Protein AF-A0A3M1AUK0-F1 (afdb_monomer_lite)

Foldseek 3Di:
DDDDDDDDDPDDDPDDPPPDDPPDDDDDDDDDPPPDLDKDKAKFFWDWDPPDPAIWIFGDRPPPPDGLETELLWFPPQDAPQRDDDDDGRDIKIFIFGWAVPDVSIYGDGQDIRNTGSAHDPPDVCVVLPDDDDPPDPFDKDKAKFFWAWIPSDPAIWIFGDRPPPPDGQETECLDDRPDDFDPPDDDDDGRDIWIFTFGWAPDDRSNHIYGYGQDINPHGSHDPPDDDVSPVVQQPDALQDKGWAADPVDNVDTDIDHRNNRDDPPDDD

pLDDT: mean 73.8, std 23.42, range [26.66, 98.69]

Radius of gyration: 24.36 Å; chains: 1; bounding box: 47×89×71 Å

Secondary structure (DSSP, 8-state):
----------------------------S--SSSS---EEEEEEEEEEE-SSSS-EEEEESSSSSS-SEEEE---TT---TT---PPPTT-EEEEEEEEETTSSS-EEEEEEETTEESS---SSTTGGGTTSS---S-S-EEEEEEEEEEE-SSSS-EEEEESSSSSS-SEEEE--STT---STT--PPPTT-EEEEEEEEES--TTSS-EEEEEEETTEESS-TTSPPGGGTTTS-S-TT--EEEEETTEEEEEEEE-TT-S-------

Structure (mmCIF, N/CA/C/O backbone):
data_AF-A0A3M1AUK0-F1
#
_entry.id   AF-A0A3M1AUK0-F1
#
loop_
_atom_site.group_PDB
_atom_site.id
_atom_site.type_symbol
_atom_site.label_atom_id
_atom_site.label_alt_id
_atom_site.label_comp_id
_atom_site.label_asym_id
_atom_site.label_entity_id
_atom_site.label_seq_id
_atom_site.pdbx_PDB_ins_code
_atom_site.Cartn_x
_atom_site.Cartn_y
_atom_site.Cartn_z
_atom_site.occupancy
_atom_site.B_iso_or_equiv
_atom_site.auth_seq_id
_atom_site.auth_comp_id
_atom_site.auth_asym_id
_atom_site.auth_atom_id
_atom_site.pdbx_PDB_model_num
ATOM 1 N N . MET A 1 1 ? 13.361 -63.005 -37.883 1.00 42.09 1 MET A N 1
ATOM 2 C CA . MET A 1 1 ? 14.704 -62.642 -37.380 1.00 42.09 1 MET A CA 1
ATOM 3 C C . MET A 1 1 ? 14.541 -61.619 -36.268 1.00 42.09 1 MET A C 1
ATOM 5 O O . MET A 1 1 ? 13.956 -60.575 -36.503 1.00 42.09 1 MET A O 1
ATOM 9 N N . LYS A 1 2 ? 14.983 -61.964 -35.054 1.00 50.47 2 LYS A N 1
ATOM 10 C CA . LYS A 1 2 ? 15.045 -61.078 -33.882 1.00 50.47 2 LYS A CA 1
ATOM 11 C C . LYS A 1 2 ? 16.229 -60.122 -34.036 1.00 50.47 2 LYS A C 1
ATOM 13 O O . LYS A 1 2 ? 17.307 -60.616 -34.364 1.00 50.47 2 LYS A O 1
ATOM 18 N N . ARG A 1 3 ? 16.065 -58.825 -33.740 1.00 46.03 3 ARG A N 1
ATOM 19 C CA . ARG A 1 3 ? 17.169 -57.923 -33.357 1.00 46.03 3 ARG A CA 1
ATOM 20 C C . ARG A 1 3 ? 16.652 -56.639 -32.670 1.00 46.03 3 ARG A C 1
ATOM 22 O O . ARG A 1 3 ? 16.103 -55.764 -33.316 1.00 46.03 3 ARG A O 1
ATOM 29 N N . TRP A 1 4 ? 16.860 -56.637 -31.350 1.00 47.00 4 TRP A N 1
ATOM 30 C CA . TRP A 1 4 ? 17.233 -55.548 -30.432 1.00 47.00 4 TRP A CA 1
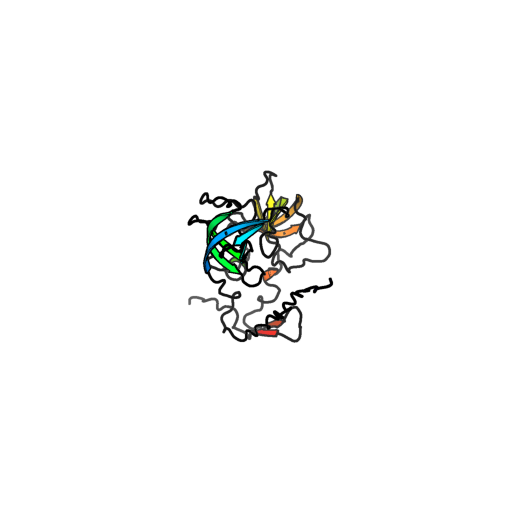ATOM 31 C C . TRP A 1 4 ? 16.341 -54.306 -30.274 1.00 47.00 4 TRP A C 1
ATOM 33 O O . TRP A 1 4 ? 16.466 -53.314 -30.982 1.00 47.00 4 TRP A O 1
ATOM 43 N N . LEU A 1 5 ? 15.542 -54.369 -29.201 1.00 47.09 5 LEU A N 1
ATOM 44 C CA . LEU A 1 5 ? 15.176 -53.258 -28.321 1.00 47.09 5 LEU A CA 1
ATOM 45 C C . LEU A 1 5 ? 16.441 -52.461 -27.935 1.00 47.09 5 LEU A C 1
ATOM 47 O O . LEU A 1 5 ? 17.354 -53.033 -27.341 1.00 47.09 5 LEU A O 1
ATOM 51 N N . PHE A 1 6 ? 16.471 -51.158 -28.212 1.00 49.19 6 PHE A N 1
ATOM 52 C CA . PHE A 1 6 ? 17.321 -50.211 -27.487 1.00 49.19 6 PHE A CA 1
ATOM 53 C C . PHE A 1 6 ? 16.407 -49.308 -26.662 1.00 49.19 6 PHE A C 1
ATOM 55 O O . PHE A 1 6 ? 15.831 -48.341 -27.151 1.00 49.19 6 PHE A O 1
ATOM 62 N N . THR A 1 7 ? 16.233 -49.695 -25.402 1.00 47.12 7 THR A N 1
ATOM 63 C CA . THR A 1 7 ? 15.617 -48.881 -24.359 1.00 47.12 7 THR A CA 1
ATOM 64 C C . THR A 1 7 ? 16.652 -47.859 -23.903 1.00 47.12 7 THR A C 1
ATOM 66 O O . THR A 1 7 ? 17.537 -48.191 -23.116 1.00 47.12 7 THR A O 1
ATOM 69 N N . THR A 1 8 ? 16.571 -46.624 -24.392 1.00 50.66 8 THR A N 1
ATOM 70 C CA . THR A 1 8 ? 17.361 -45.523 -23.829 1.00 50.66 8 THR A CA 1
ATOM 71 C C . THR A 1 8 ? 16.594 -44.945 -22.644 1.00 50.66 8 THR A C 1
ATOM 73 O O . THR A 1 8 ? 15.683 -44.136 -22.797 1.00 50.66 8 THR A O 1
ATOM 76 N N . LEU A 1 9 ? 16.946 -45.433 -21.455 1.00 42.19 9 LEU A N 1
ATOM 77 C CA . LEU A 1 9 ? 16.572 -44.883 -20.155 1.00 42.19 9 LEU A CA 1
ATOM 78 C C . LEU A 1 9 ? 17.235 -43.500 -20.014 1.00 42.19 9 LEU A C 1
ATOM 80 O O . LEU A 1 9 ? 18.452 -43.417 -19.860 1.00 42.19 9 LEU A O 1
ATOM 84 N N . PHE A 1 10 ? 16.460 -42.417 -20.064 1.00 42.72 10 PHE A N 1
ATOM 85 C CA . PHE A 1 10 ? 16.945 -41.087 -19.688 1.00 42.72 10 PHE A CA 1
ATOM 86 C C . PHE A 1 10 ? 16.752 -40.921 -18.173 1.00 42.72 10 PHE A C 1
ATOM 88 O O . PHE A 1 10 ? 15.724 -40.447 -17.701 1.00 42.72 10 PHE A O 1
ATOM 95 N N . PHE A 1 11 ? 17.730 -41.395 -17.400 1.00 45.44 11 PHE A N 1
ATOM 96 C CA . PHE A 1 11 ? 17.916 -41.005 -16.003 1.00 45.44 11 PHE A CA 1
ATOM 97 C C . PHE A 1 11 ? 18.832 -39.779 -15.996 1.00 45.44 11 PHE A C 1
ATOM 99 O O . PHE A 1 11 ? 20.045 -39.924 -16.131 1.00 45.44 11 PHE A O 1
ATOM 106 N N . LEU A 1 12 ? 18.269 -38.582 -15.826 1.00 42.75 12 LEU A N 1
ATOM 107 C CA . LEU A 1 12 ? 19.040 -37.419 -15.391 1.00 42.75 12 LEU A CA 1
ATOM 108 C C . LEU A 1 12 ? 18.507 -36.940 -14.039 1.00 42.75 12 LEU A C 1
ATOM 110 O O . LEU A 1 12 ? 17.492 -36.261 -13.937 1.00 42.75 12 LEU A O 1
ATOM 114 N N . SER A 1 13 ? 19.205 -37.428 -13.015 1.00 40.03 13 SER A N 1
ATOM 115 C CA . SER A 1 13 ? 19.483 -36.819 -11.713 1.00 40.03 13 SER A CA 1
ATOM 116 C C . SER A 1 13 ? 18.587 -35.665 -11.245 1.00 40.03 13 SER A C 1
ATOM 118 O O . SER A 1 13 ? 18.779 -34.510 -11.621 1.00 40.03 13 SER A O 1
ATOM 120 N N . LEU A 1 14 ? 17.756 -35.987 -10.252 1.00 41.38 14 LEU A N 1
ATOM 121 C CA . LEU A 1 14 ? 17.459 -35.122 -9.112 1.00 41.38 14 LEU A CA 1
ATOM 122 C C . LEU A 1 14 ? 18.783 -34.714 -8.440 1.00 41.38 14 LEU A C 1
ATOM 124 O O . LEU A 1 14 ? 19.293 -35.413 -7.564 1.00 41.38 14 LEU A O 1
ATOM 128 N N . ALA A 1 15 ? 19.376 -33.613 -8.895 1.00 41.88 15 ALA A N 1
ATOM 129 C CA . ALA A 1 15 ? 20.440 -32.938 -8.173 1.00 41.88 15 ALA A CA 1
ATOM 130 C C . ALA A 1 15 ? 19.793 -31.938 -7.212 1.00 41.88 15 ALA A C 1
ATOM 132 O O . ALA A 1 15 ? 19.128 -30.987 -7.614 1.00 41.88 15 ALA A O 1
ATOM 133 N N . ASN A 1 16 ? 19.970 -32.226 -5.929 1.00 33.81 16 ASN A N 1
ATOM 134 C CA . ASN A 1 16 ? 19.650 -31.384 -4.791 1.00 33.81 16 ASN A CA 1
ATOM 135 C C . ASN A 1 16 ? 20.042 -29.916 -5.029 1.00 33.81 16 ASN A C 1
ATOM 137 O O . ASN A 1 16 ? 21.230 -29.604 -5.070 1.00 33.81 16 ASN A O 1
ATOM 141 N N . PHE A 1 17 ? 19.066 -29.011 -5.057 1.00 35.88 17 PHE A N 1
ATOM 142 C CA . PHE A 1 17 ? 19.289 -27.631 -4.632 1.00 35.88 17 PHE A CA 1
ATOM 143 C C . PHE A 1 17 ? 18.825 -27.508 -3.182 1.00 35.88 17 PHE A C 1
ATOM 145 O O . PHE A 1 17 ? 17.735 -27.037 -2.875 1.00 35.88 17 PHE A O 1
ATOM 152 N N . VAL A 1 18 ? 19.682 -27.986 -2.279 1.00 35.50 18 VAL A N 1
ATOM 153 C CA . VAL A 1 18 ? 19.734 -27.459 -0.916 1.00 35.50 18 VAL A CA 1
ATOM 154 C C . VAL A 1 18 ? 20.355 -26.075 -1.057 1.00 35.50 18 VAL A C 1
ATOM 156 O O . VAL A 1 18 ? 21.573 -25.954 -1.182 1.00 35.50 18 VAL A O 1
ATOM 159 N N . TRP A 1 19 ? 19.533 -25.029 -1.090 1.00 36.94 19 TRP A N 1
ATOM 160 C CA . TRP A 1 19 ? 20.051 -23.690 -0.848 1.00 36.94 19 TRP A CA 1
ATOM 161 C C . TRP A 1 19 ? 20.367 -23.592 0.638 1.00 36.94 19 TRP A C 1
ATOM 163 O O . TRP A 1 19 ? 19.497 -23.676 1.505 1.00 36.94 19 TRP A O 1
ATOM 173 N N . ALA A 1 20 ? 21.669 -23.535 0.895 1.00 31.84 20 ALA A N 1
ATOM 174 C CA . ALA A 1 20 ? 22.263 -23.331 2.194 1.00 31.84 20 ALA A CA 1
ATOM 175 C C . ALA A 1 20 ? 21.640 -22.108 2.876 1.00 31.84 20 ALA A C 1
ATOM 177 O O . ALA A 1 20 ? 21.511 -21.043 2.272 1.00 31.84 20 ALA A O 1
ATOM 178 N N . GLN A 1 21 ? 21.298 -22.264 4.154 1.00 31.61 21 GLN A N 1
ATOM 179 C CA . GLN A 1 21 ? 21.034 -21.147 5.048 1.00 31.61 21 GLN A CA 1
ATOM 180 C C . GLN A 1 21 ? 22.250 -20.212 5.027 1.00 31.61 21 GLN A C 1
ATOM 182 O O . GLN A 1 21 ? 23.315 -20.540 5.554 1.00 31.61 21 GLN A O 1
ATOM 187 N N . GLY A 1 22 ? 22.086 -19.054 4.386 1.00 26.66 22 GLY A N 1
ATOM 188 C CA . GLY A 1 22 ? 23.015 -17.938 4.458 1.00 26.66 22 GLY A CA 1
ATOM 189 C C . GLY A 1 22 ? 23.038 -17.395 5.881 1.00 26.66 22 GLY A C 1
ATOM 190 O O . GLY A 1 22 ? 22.173 -16.629 6.295 1.00 26.66 22 GLY A O 1
ATOM 191 N N . TYR A 1 23 ? 24.032 -17.838 6.638 1.00 29.72 23 TYR A N 1
ATOM 192 C CA . TYR A 1 23 ? 24.409 -17.342 7.954 1.00 29.72 23 TYR A CA 1
ATOM 193 C C . TYR A 1 23 ? 24.920 -15.891 7.812 1.00 29.72 23 TYR A C 1
ATOM 195 O O . TYR A 1 23 ? 26.118 -15.648 7.668 1.00 29.72 23 TYR A O 1
ATOM 203 N N . HIS A 1 24 ? 24.020 -14.904 7.796 1.00 29.80 24 HIS A N 1
ATOM 204 C CA . HIS A 1 24 ? 24.386 -13.483 7.753 1.00 29.80 24 HIS A CA 1
ATOM 205 C C . HIS A 1 24 ? 24.609 -12.940 9.169 1.00 29.80 24 HIS A C 1
ATOM 207 O O . HIS A 1 24 ? 23.724 -12.358 9.793 1.00 29.80 24 HIS A O 1
ATOM 213 N N . HIS A 1 25 ? 25.825 -13.121 9.683 1.00 31.75 25 HIS A N 1
ATOM 214 C CA . HIS A 1 25 ? 26.309 -12.368 10.835 1.00 31.75 25 HIS A CA 1
ATOM 215 C C . HIS A 1 25 ? 26.912 -11.029 10.392 1.00 31.75 25 HIS A C 1
ATOM 217 O O . HIS A 1 25 ? 27.854 -10.996 9.607 1.00 31.75 25 HIS A O 1
ATOM 223 N N . GLY A 1 26 ? 26.410 -9.941 10.981 1.00 32.69 26 GLY A N 1
ATOM 224 C CA . GLY A 1 26 ? 27.157 -8.697 11.172 1.00 32.69 26 GLY A CA 1
ATOM 225 C C . GLY A 1 26 ? 27.075 -7.667 10.044 1.00 32.69 26 GLY A C 1
ATOM 226 O O . GLY A 1 26 ? 27.998 -7.541 9.244 1.00 32.69 26 GLY A O 1
ATOM 227 N N . ARG A 1 27 ? 26.049 -6.809 10.076 1.00 35.53 27 ARG A N 1
ATOM 228 C CA . ARG A 1 27 ? 26.183 -5.419 9.611 1.00 35.53 27 ARG A CA 1
ATOM 229 C C . ARG A 1 27 ? 25.873 -4.480 10.769 1.00 35.53 27 ARG A C 1
ATOM 231 O O . ARG A 1 27 ? 24.881 -4.646 11.469 1.00 35.53 27 ARG A O 1
ATOM 238 N N . GLY A 1 28 ? 26.833 -3.598 11.022 1.00 32.12 28 GLY A N 1
ATOM 239 C CA . GLY A 1 28 ? 26.958 -2.812 12.236 1.00 32.12 28 GLY A CA 1
ATOM 240 C C . GLY A 1 28 ? 25.883 -1.747 12.414 1.00 32.12 28 GLY A C 1
ATOM 241 O O . GLY A 1 28 ? 25.318 -1.217 11.466 1.00 32.12 28 GLY A O 1
ATOM 242 N N . HIS A 1 29 ? 25.670 -1.466 13.692 1.00 34.22 29 HIS A N 1
ATOM 243 C CA . HIS A 1 29 ? 24.968 -0.353 14.309 1.00 34.22 29 HIS A CA 1
ATOM 244 C C . HIS A 1 29 ? 24.861 0.927 13.463 1.00 34.22 29 HIS A C 1
ATOM 246 O O . HIS A 1 29 ? 25.812 1.696 13.370 1.00 34.22 29 HIS A O 1
ATOM 252 N N . ASN A 1 30 ? 23.668 1.175 12.928 1.00 34.44 30 ASN A N 1
ATOM 253 C CA . ASN A 1 30 ? 22.818 2.316 13.276 1.00 34.44 30 ASN A CA 1
ATOM 254 C C . ASN A 1 30 ? 21.392 1.940 12.859 1.00 34.44 30 ASN A C 1
ATOM 256 O O . ASN A 1 30 ? 21.142 1.626 11.703 1.00 34.44 30 ASN A O 1
ATOM 260 N N . GLY A 1 31 ? 20.494 1.824 13.836 1.00 40.62 31 GLY A N 1
ATOM 261 C CA . GLY A 1 31 ? 19.155 1.289 13.618 1.00 40.62 31 GLY A CA 1
ATOM 262 C C . GLY A 1 31 ? 18.313 2.195 12.732 1.00 40.62 31 GLY A C 1
ATOM 263 O O . GLY A 1 31 ? 18.314 3.396 12.967 1.00 40.62 31 GLY A O 1
ATOM 264 N N . ASN A 1 32 ? 17.632 1.594 11.751 1.00 39.91 32 ASN A N 1
ATOM 265 C CA . ASN A 1 32 ? 16.290 1.904 11.239 1.00 39.91 32 ASN A CA 1
ATOM 266 C C . ASN A 1 32 ? 16.058 1.042 9.980 1.00 39.91 32 ASN A C 1
ATOM 268 O O . ASN A 1 32 ? 16.667 1.299 8.954 1.00 39.91 32 ASN A O 1
ATOM 272 N N . TRP A 1 33 ? 15.201 0.010 10.068 1.00 40.44 33 TRP A N 1
ATOM 273 C CA . TRP A 1 33 ? 14.940 -0.984 8.999 1.00 40.44 33 TRP A CA 1
ATOM 274 C C . TRP A 1 33 ? 16.191 -1.778 8.526 1.00 40.44 33 TRP A C 1
ATOM 276 O O . TRP A 1 33 ? 17.318 -1.446 8.893 1.00 40.44 33 TRP A O 1
ATOM 286 N N . PRO A 1 34 ? 16.061 -2.894 7.774 1.00 41.72 34 PRO A N 1
ATOM 287 C CA . PRO A 1 34 ? 17.167 -3.387 6.951 1.00 41.72 34 PRO A CA 1
ATOM 288 C C . PRO A 1 34 ? 17.476 -2.324 5.881 1.00 41.72 34 PRO A C 1
ATOM 290 O O . PRO A 1 34 ? 16.882 -2.297 4.809 1.00 41.72 34 PRO A O 1
ATOM 293 N N . ASP A 1 35 ? 18.360 -1.398 6.237 1.00 43.59 35 ASP A N 1
ATOM 294 C CA . ASP A 1 35 ? 18.654 -0.113 5.590 1.00 43.59 35 ASP A CA 1
ATOM 295 C C . ASP A 1 35 ? 19.401 -0.228 4.240 1.00 43.59 35 ASP A C 1
ATOM 297 O O . ASP A 1 35 ? 20.494 0.298 4.057 1.00 43.59 35 ASP A O 1
ATOM 301 N N . SER A 1 36 ? 18.885 -1.009 3.288 1.00 51.56 36 SER A N 1
ATOM 302 C CA . SER A 1 36 ? 19.199 -0.863 1.853 1.00 51.56 36 SER A CA 1
ATOM 303 C C . SER A 1 36 ? 18.369 -1.837 1.023 1.00 51.56 36 SER A C 1
ATOM 305 O O . SER A 1 36 ? 18.886 -2.834 0.515 1.00 51.56 36 SER A O 1
ATOM 307 N N . LEU A 1 37 ? 17.081 -1.537 0.813 1.00 61.97 37 LEU A N 1
ATOM 308 C CA . LEU A 1 37 ? 16.468 -2.041 -0.416 1.00 61.97 37 LEU A CA 1
ATOM 309 C C . LEU A 1 37 ? 17.316 -1.478 -1.557 1.00 61.97 37 LEU A C 1
ATOM 311 O O . LEU A 1 37 ? 17.396 -0.263 -1.748 1.00 61.97 37 LEU A O 1
ATOM 315 N N . THR A 1 38 ? 18.039 -2.358 -2.241 1.00 81.31 38 THR A N 1
ATOM 316 C CA . THR A 1 38 ? 18.935 -1.943 -3.315 1.00 81.31 38 THR A CA 1
ATOM 317 C C . THR A 1 38 ? 18.059 -1.422 -4.438 1.00 81.31 38 THR A C 1
ATOM 319 O O . THR A 1 38 ? 17.190 -2.145 -4.932 1.00 81.31 38 THR A O 1
ATOM 322 N N . THR A 1 39 ? 18.238 -0.157 -4.813 1.00 84.88 39 THR A N 1
ATOM 323 C CA . THR A 1 39 ? 17.570 0.346 -6.004 1.00 84.88 39 THR A CA 1
ATOM 324 C C . THR A 1 39 ? 18.219 -0.276 -7.225 1.00 84.88 39 THR A C 1
ATOM 326 O O . THR A 1 39 ? 19.438 -0.451 -7.290 1.00 84.88 39 THR A O 1
ATOM 329 N N . LEU A 1 40 ? 17.396 -0.646 -8.193 1.00 93.19 40 LEU A N 1
ATOM 330 C CA . LEU A 1 40 ? 17.878 -1.161 -9.459 1.00 93.19 40 LEU A CA 1
ATOM 331 C C . LEU A 1 40 ? 17.051 -0.609 -10.609 1.00 93.19 40 LEU A C 1
ATOM 333 O O . LEU A 1 40 ? 15.888 -0.234 -10.439 1.00 93.19 40 LEU A O 1
ATOM 337 N N . THR A 1 41 ? 17.670 -0.623 -11.783 1.00 96.19 41 THR A N 1
ATOM 338 C CA . THR A 1 41 ? 16.996 -0.410 -13.056 1.00 96.19 41 THR A CA 1
ATOM 339 C C . THR A 1 41 ? 17.155 -1.672 -13.883 1.00 96.19 41 THR A C 1
ATOM 341 O O . THR A 1 41 ? 18.279 -2.116 -14.118 1.00 96.19 41 THR A O 1
ATOM 344 N N . VAL A 1 42 ? 16.044 -2.257 -14.317 1.00 98.06 42 VAL A N 1
ATOM 345 C CA . VAL A 1 42 ? 16.031 -3.511 -15.076 1.00 98.06 42 VAL A CA 1
ATOM 346 C C . VAL A 1 42 ? 15.044 -3.436 -16.228 1.00 98.06 42 VAL A C 1
ATOM 348 O O . VAL A 1 42 ? 14.006 -2.784 -16.133 1.00 98.06 42 VAL A O 1
ATOM 351 N N . THR A 1 43 ? 15.384 -4.105 -17.324 1.00 98.62 43 THR A N 1
ATOM 352 C CA . THR A 1 43 ? 14.525 -4.242 -18.498 1.00 98.62 43 THR A CA 1
ATOM 353 C C . THR A 1 43 ? 14.120 -5.697 -18.649 1.00 98.62 43 THR A C 1
ATOM 355 O O . THR A 1 43 ? 14.959 -6.584 -18.512 1.00 98.62 43 THR A O 1
ATOM 358 N N . GLY A 1 44 ? 12.850 -5.937 -18.951 1.00 98.50 44 GLY A N 1
ATOM 359 C CA . GLY A 1 44 ? 12.327 -7.278 -19.169 1.00 98.50 44 GLY A CA 1
ATOM 360 C C . GLY A 1 44 ? 10.957 -7.265 -19.833 1.00 98.50 44 GLY A C 1
ATOM 361 O O . GLY A 1 44 ? 10.390 -6.207 -20.105 1.00 98.50 44 GLY A O 1
ATOM 362 N N . THR A 1 45 ? 10.444 -8.453 -20.108 1.00 98.69 45 THR A N 1
ATOM 363 C CA . THR A 1 45 ? 9.126 -8.708 -20.681 1.00 98.69 45 THR A CA 1
ATOM 364 C C . THR A 1 45 ? 8.110 -8.911 -19.564 1.00 98.69 45 THR A C 1
ATOM 366 O O . THR A 1 45 ? 8.356 -9.651 -18.613 1.00 98.69 45 THR A O 1
ATOM 369 N N . ILE A 1 46 ? 6.959 -8.251 -19.668 1.00 98.62 46 ILE A N 1
ATOM 370 C CA . ILE A 1 46 ? 5.890 -8.353 -18.677 1.00 98.62 46 ILE A CA 1
ATOM 371 C C . ILE A 1 46 ? 5.144 -9.676 -18.816 1.00 98.62 46 ILE A C 1
ATOM 373 O O . ILE A 1 46 ? 4.653 -10.020 -19.894 1.00 98.62 46 ILE A O 1
ATOM 377 N N . LEU A 1 47 ? 4.996 -10.375 -17.694 1.00 98.38 47 LEU A N 1
ATOM 378 C CA . LEU A 1 47 ? 4.084 -11.502 -17.536 1.00 98.38 47 LEU A CA 1
ATOM 379 C C . LEU A 1 47 ? 2.951 -11.065 -16.603 1.00 98.38 47 LEU A C 1
ATOM 381 O O . LEU A 1 47 ? 3.188 -10.358 -15.623 1.00 98.38 47 LEU A O 1
ATOM 385 N N . ILE A 1 48 ? 1.719 -11.473 -16.903 1.00 98.12 48 ILE A N 1
ATOM 386 C CA . ILE A 1 48 ? 0.542 -11.110 -16.107 1.00 98.12 48 ILE A CA 1
ATOM 387 C C . ILE A 1 48 ? -0.170 -12.385 -15.677 1.00 98.12 48 ILE A C 1
ATOM 389 O O . ILE A 1 48 ? -0.585 -13.178 -16.524 1.00 98.12 48 ILE A O 1
ATOM 393 N N . ASP A 1 49 ? -0.347 -12.552 -14.370 1.00 96.38 49 ASP A N 1
ATOM 394 C CA . ASP A 1 49 ? -1.213 -13.577 -13.798 1.00 96.38 49 ASP A CA 1
ATOM 395 C C . ASP A 1 49 ? -2.582 -12.974 -13.461 1.00 96.38 49 ASP A C 1
ATOM 397 O O . ASP A 1 49 ? -2.739 -12.197 -12.518 1.00 96.38 49 ASP A O 1
ATOM 401 N N . ALA A 1 50 ? -3.583 -13.344 -14.258 1.00 95.06 50 ALA A N 1
ATOM 402 C CA . ALA A 1 50 ? -4.965 -12.898 -14.110 1.00 95.06 50 ALA A CA 1
ATOM 403 C C . ALA A 1 50 ? -5.854 -13.870 -13.304 1.00 95.06 50 ALA A C 1
ATOM 405 O O . ALA A 1 50 ? -7.075 -13.735 -13.325 1.00 95.06 50 ALA A O 1
ATOM 406 N N . SER A 1 51 ? -5.279 -14.871 -12.627 1.00 91.12 51 SER A N 1
ATOM 407 C CA . SER A 1 51 ? -6.037 -15.826 -11.799 1.00 91.12 51 SER A CA 1
ATOM 408 C C . SER A 1 51 ? -6.492 -15.264 -10.445 1.00 91.12 51 SER A C 1
ATOM 410 O O . SER A 1 51 ? -7.332 -15.864 -9.772 1.00 91.12 51 SER A O 1
ATOM 412 N N . HIS A 1 52 ? -5.963 -14.105 -10.059 1.00 81.31 52 HIS A N 1
ATOM 413 C CA . HIS A 1 52 ? -6.293 -13.405 -8.823 1.00 81.31 52 HIS A CA 1
ATOM 414 C C . HIS A 1 52 ? -7.421 -12.384 -9.043 1.00 81.31 52 HIS A C 1
ATOM 416 O O . HIS A 1 52 ? -7.770 -12.046 -10.172 1.00 81.31 52 HIS A O 1
ATOM 422 N N . VAL A 1 53 ? -7.985 -11.857 -7.948 1.00 77.50 53 VAL A N 1
ATOM 423 C CA . VAL A 1 53 ? -9.034 -10.814 -8.000 1.00 77.50 53 VAL A CA 1
ATOM 424 C C . VAL A 1 53 ? -8.560 -9.570 -8.769 1.00 77.50 53 VAL A C 1
ATOM 426 O O . VAL A 1 53 ? -9.358 -8.917 -9.440 1.00 77.50 53 VAL A O 1
ATOM 429 N N . HIS A 1 54 ? -7.257 -9.282 -8.724 1.00 82.12 54 HIS A N 1
ATOM 430 C CA . HIS A 1 54 ? -6.598 -8.255 -9.525 1.00 82.12 54 HIS A CA 1
ATOM 431 C C . HIS A 1 54 ? -5.372 -8.851 -10.229 1.00 82.12 54 HIS A C 1
ATOM 433 O O . HIS A 1 54 ? -4.758 -9.761 -9.669 1.00 82.12 54 HIS A O 1
ATOM 439 N N . PRO A 1 55 ? -4.996 -8.363 -11.425 1.00 90.94 55 PRO A N 1
ATOM 440 C CA . PRO A 1 55 ? -3.835 -8.881 -12.139 1.00 90.94 55 PRO A CA 1
ATOM 441 C C . PRO A 1 55 ? -2.545 -8.705 -11.331 1.00 90.94 55 PRO A C 1
ATOM 443 O O . PRO A 1 55 ? -2.267 -7.614 -10.832 1.00 90.94 55 PRO A O 1
ATOM 446 N N . VAL A 1 56 ? -1.747 -9.768 -11.242 1.00 92.81 56 VAL A N 1
ATOM 447 C CA . VAL A 1 56 ? -0.415 -9.748 -10.627 1.00 92.81 56 VAL A CA 1
ATOM 448 C C . VAL A 1 56 ? 0.630 -9.654 -11.731 1.00 92.81 56 VAL A C 1
ATOM 450 O O . VAL A 1 56 ? 0.567 -10.385 -12.720 1.00 92.81 56 VAL A O 1
ATOM 453 N N . TYR A 1 57 ? 1.584 -8.740 -11.577 1.00 97.62 57 TYR A N 1
ATOM 454 C CA . TYR A 1 57 ? 2.571 -8.433 -12.607 1.00 97.62 57 TYR A CA 1
ATOM 455 C C . TYR A 1 57 ? 3.926 -9.023 -12.245 1.00 97.62 57 TYR A C 1
ATOM 457 O O . TYR A 1 57 ? 4.401 -8.889 -11.116 1.00 97.62 57 TYR A O 1
ATOM 465 N N . TYR A 1 58 ? 4.572 -9.621 -13.236 1.00 98.44 58 TYR A N 1
ATOM 466 C CA . TYR A 1 58 ? 5.923 -10.146 -13.134 1.00 98.44 58 TYR A CA 1
ATOM 467 C C . TYR A 1 58 ? 6.784 -9.638 -14.289 1.00 98.44 58 TYR A C 1
ATOM 469 O O . TYR A 1 58 ? 6.272 -9.188 -15.318 1.00 98.44 58 TYR A O 1
ATOM 477 N N . LEU A 1 59 ? 8.098 -9.723 -14.115 1.00 98.56 59 LEU A N 1
ATOM 478 C CA . LEU A 1 59 ? 9.092 -9.345 -15.108 1.00 98.56 59 LEU A CA 1
ATOM 479 C C . LEU A 1 59 ? 10.005 -10.538 -15.404 1.00 98.56 59 LEU A C 1
ATOM 481 O O . LEU A 1 59 ? 10.627 -11.071 -14.488 1.00 98.56 59 LEU A O 1
ATOM 485 N N . ASP A 1 60 ? 10.087 -10.918 -16.675 1.00 98.69 60 ASP A N 1
ATOM 486 C CA . ASP A 1 60 ? 11.073 -11.852 -17.230 1.00 98.69 60 ASP A CA 1
ATOM 487 C C . ASP A 1 60 ? 12.198 -11.043 -17.887 1.00 98.69 60 ASP A C 1
ATOM 489 O O . ASP A 1 60 ? 11.990 -10.326 -18.866 1.00 98.69 60 ASP A O 1
ATOM 493 N N . THR A 1 61 ? 13.398 -11.116 -17.334 1.00 98.50 61 THR A N 1
ATOM 494 C CA . THR A 1 61 ? 14.558 -10.315 -17.739 1.00 98.50 61 THR A CA 1
ATOM 495 C C . THR A 1 61 ? 15.501 -11.058 -18.677 1.00 98.50 61 THR A C 1
ATOM 497 O O . THR A 1 61 ? 16.400 -10.441 -19.254 1.00 98.50 61 THR A O 1
ATOM 500 N N . ASN A 1 62 ? 15.296 -12.363 -18.862 1.00 98.25 62 ASN A N 1
ATOM 501 C CA . ASN A 1 62 ? 16.199 -13.234 -19.609 1.00 98.25 62 ASN A CA 1
ATOM 502 C C . ASN A 1 62 ? 15.529 -13.917 -20.829 1.00 98.25 62 ASN A C 1
ATOM 504 O O . ASN A 1 62 ? 16.224 -14.545 -21.631 1.00 98.25 62 ASN A O 1
ATOM 508 N N . ALA A 1 63 ? 14.218 -13.717 -21.008 1.00 97.38 63 ALA A N 1
ATOM 509 C CA . ALA A 1 63 ? 13.374 -14.258 -22.071 1.00 97.38 63 ALA A CA 1
ATOM 510 C C . ALA A 1 63 ? 13.222 -15.794 -22.063 1.00 97.38 63 ALA A C 1
ATOM 512 O O . ALA A 1 63 ? 13.039 -16.403 -23.123 1.00 97.38 63 ALA A O 1
ATOM 513 N N . ASP A 1 64 ? 13.288 -16.431 -20.892 1.00 98.19 64 ASP A N 1
ATOM 514 C CA . ASP A 1 64 ? 13.026 -17.865 -20.713 1.00 98.19 64 ASP A CA 1
ATOM 515 C C . ASP A 1 64 ? 11.543 -18.192 -20.449 1.00 98.19 64 ASP A C 1
ATOM 517 O O . ASP A 1 64 ? 11.163 -19.369 -20.391 1.00 98.19 64 ASP A O 1
ATOM 521 N N . GLY A 1 65 ? 10.690 -17.167 -20.352 1.00 97.38 65 GLY A N 1
ATOM 522 C CA . GLY A 1 65 ? 9.263 -17.290 -20.077 1.00 97.38 65 GLY A CA 1
ATOM 523 C C . GLY A 1 65 ? 8.927 -17.514 -18.601 1.00 97.38 65 GLY A C 1
ATOM 524 O O . GLY A 1 65 ? 7.768 -17.806 -18.294 1.00 97.38 65 GLY A O 1
ATOM 525 N N . GLN A 1 66 ? 9.899 -17.402 -17.692 1.00 97.94 66 GLN A N 1
ATOM 526 C CA . GLN A 1 66 ? 9.715 -17.482 -16.245 1.00 97.94 66 GLN A CA 1
ATOM 527 C C . GLN A 1 66 ? 9.852 -16.100 -15.599 1.00 97.94 66 GLN A C 1
ATOM 529 O O . GLN A 1 66 ? 10.544 -15.207 -16.077 1.00 97.94 66 GLN A O 1
ATOM 534 N N . ALA A 1 67 ? 9.144 -15.905 -14.488 1.00 98.06 67 ALA A N 1
ATOM 535 C CA . ALA A 1 67 ? 9.211 -14.664 -13.731 1.00 98.06 67 ALA A CA 1
ATOM 536 C C . ALA A 1 67 ? 10.524 -14.580 -12.938 1.00 98.06 67 ALA A C 1
ATOM 538 O O . ALA A 1 67 ? 10.716 -15.345 -11.992 1.00 98.06 67 ALA A O 1
ATOM 539 N N . ASP A 1 68 ? 11.371 -13.601 -13.257 1.00 98.38 68 ASP A N 1
ATOM 540 C CA . ASP A 1 68 ? 12.547 -13.261 -12.447 1.00 98.38 68 ASP A CA 1
ATOM 541 C C . ASP A 1 68 ? 12.166 -12.363 -11.262 1.00 98.38 68 ASP A C 1
ATOM 543 O O . ASP A 1 68 ? 12.724 -12.488 -10.170 1.00 98.38 68 ASP A O 1
ATOM 547 N N . TYR A 1 69 ? 11.191 -11.467 -11.465 1.00 98.06 69 TYR A N 1
ATOM 548 C CA . TYR A 1 69 ? 10.721 -10.532 -10.444 1.00 98.06 69 TYR A CA 1
ATOM 549 C C . TYR A 1 69 ? 9.199 -10.451 -10.382 1.00 98.06 69 TYR A C 1
ATOM 551 O O . TYR A 1 69 ? 8.520 -10.463 -11.405 1.00 98.06 69 TYR A O 1
ATOM 559 N N . HIS A 1 70 ? 8.665 -10.272 -9.177 1.00 96.81 70 HIS A N 1
ATOM 560 C CA . HIS A 1 70 ? 7.323 -9.738 -8.953 1.00 96.81 70 HIS A CA 1
ATOM 561 C C . HIS A 1 70 ? 7.355 -8.199 -8.991 1.00 96.81 70 HIS A C 1
ATOM 563 O O . HIS A 1 70 ? 8.284 -7.584 -8.467 1.00 96.81 70 HIS A O 1
ATOM 569 N N . LEU A 1 71 ? 6.353 -7.551 -9.586 1.00 95.56 71 LEU A N 1
ATOM 570 C CA . LEU A 1 71 ? 6.272 -6.092 -9.686 1.00 95.56 71 LEU A CA 1
ATOM 571 C C . LEU A 1 71 ? 5.172 -5.541 -8.776 1.00 95.56 71 LEU A C 1
ATOM 573 O O . LEU A 1 71 ? 3.981 -5.715 -9.024 1.00 95.56 71 LEU A O 1
ATOM 577 N N . ALA A 1 72 ? 5.576 -4.803 -7.744 1.00 91.12 72 ALA A N 1
ATOM 578 C CA . ALA A 1 72 ? 4.669 -4.134 -6.824 1.00 91.12 72 ALA A CA 1
ATOM 579 C C . ALA A 1 72 ? 4.386 -2.702 -7.305 1.00 91.12 72 ALA A C 1
ATOM 581 O O . ALA A 1 72 ? 5.069 -1.743 -6.932 1.00 91.12 72 ALA A O 1
ATOM 582 N N . PHE A 1 73 ? 3.348 -2.564 -8.130 1.00 85.94 73 PHE A N 1
ATOM 583 C CA . PHE A 1 73 ? 2.824 -1.275 -8.600 1.00 85.94 73 PHE A CA 1
ATOM 584 C C . PHE A 1 73 ? 1.915 -0.572 -7.576 1.00 85.94 73 PHE A C 1
ATOM 586 O O . PHE A 1 73 ? 1.533 0.581 -7.788 1.00 85.94 73 PHE A O 1
ATOM 593 N N . GLY A 1 74 ? 1.625 -1.214 -6.439 1.00 79.81 74 GLY A N 1
ATOM 594 C CA . GLY A 1 74 ? 0.670 -0.745 -5.430 1.00 79.81 74 GLY A CA 1
ATOM 595 C C . GLY A 1 74 ? -0.770 -1.123 -5.752 1.00 79.81 74 GLY A C 1
ATOM 596 O O . GLY A 1 74 ? -0.970 -2.038 -6.547 1.00 79.81 74 GLY A O 1
ATOM 597 N N . PRO A 1 75 ? -1.756 -0.430 -5.157 1.00 70.12 75 PRO A N 1
ATOM 598 C CA . PRO A 1 75 ? -3.154 -0.780 -5.338 1.00 70.12 75 PRO A CA 1
ATOM 599 C C . PRO A 1 75 ? -3.528 -0.801 -6.817 1.00 70.12 75 PRO A C 1
ATOM 601 O O . PRO A 1 75 ? -3.090 0.057 -7.578 1.00 70.12 75 PRO A O 1
ATOM 604 N N . TYR A 1 76 ? -4.387 -1.732 -7.231 1.00 76.81 76 TYR A N 1
ATOM 605 C CA . TYR A 1 76 ? -4.824 -1.830 -8.631 1.00 76.81 76 TYR A CA 1
ATOM 606 C C . TYR A 1 76 ? -5.542 -0.560 -9.134 1.00 76.81 76 TYR A C 1
ATOM 608 O O . TYR A 1 76 ? -5.552 -0.291 -10.333 1.00 76.81 76 TYR A O 1
ATOM 616 N N . TRP A 1 77 ? -6.134 0.217 -8.220 1.00 74.69 77 TRP A N 1
ATOM 617 C CA . TRP A 1 77 ? -6.771 1.509 -8.489 1.00 74.69 77 TRP A CA 1
ATOM 618 C C . TRP A 1 77 ? -5.789 2.686 -8.465 1.00 74.69 77 TRP A C 1
ATOM 620 O O . TRP A 1 77 ? -6.163 3.804 -8.813 1.00 74.69 77 TRP A O 1
ATOM 630 N N . TYR A 1 78 ? -4.535 2.469 -8.059 1.00 78.38 78 TYR A N 1
ATOM 631 C CA . TYR A 1 78 ? -3.532 3.521 -8.066 1.00 78.38 78 TYR A CA 1
ATOM 632 C C . TYR A 1 78 ? -3.244 3.952 -9.500 1.00 78.38 78 TYR A C 1
ATOM 634 O O . TYR A 1 78 ? -2.835 3.150 -10.346 1.00 78.38 78 TYR A O 1
ATOM 642 N N . GLN A 1 79 ? -3.420 5.245 -9.751 1.00 84.19 79 GLN A N 1
ATOM 643 C CA . GLN A 1 79 ? -3.079 5.862 -11.017 1.00 84.19 79 GLN A CA 1
ATOM 644 C C . GLN A 1 79 ? -2.001 6.926 -10.788 1.00 84.19 79 GLN A C 1
ATOM 646 O O . GLN A 1 79 ? -2.226 7.881 -10.041 1.00 84.19 79 GLN A O 1
ATOM 651 N N . PRO A 1 80 ? -0.824 6.793 -11.419 1.00 82.94 80 PRO A N 1
ATOM 652 C CA . PRO A 1 80 ? 0.247 7.756 -11.241 1.00 82.94 80 PRO A CA 1
ATOM 653 C C . PRO A 1 80 ? -0.101 9.079 -11.930 1.00 82.94 80 PRO A C 1
ATOM 655 O O . PRO A 1 80 ? -0.533 9.108 -13.085 1.00 82.94 80 PRO A O 1
ATOM 658 N N . ALA A 1 81 ? 0.174 10.199 -11.258 1.00 80.25 81 ALA A N 1
ATOM 659 C CA . ALA A 1 81 ? -0.052 11.539 -11.810 1.00 80.25 81 ALA A CA 1
ATOM 660 C C . ALA A 1 81 ? 0.786 11.833 -13.074 1.00 80.25 81 ALA A C 1
ATOM 662 O O . ALA A 1 81 ? 0.470 12.746 -13.832 1.00 80.25 81 ALA A O 1
ATOM 663 N N . SER A 1 82 ? 1.841 11.049 -13.331 1.00 88.50 82 SER A N 1
ATOM 664 C CA . SER A 1 82 ? 2.689 11.163 -14.526 1.00 88.50 82 SER A CA 1
ATOM 665 C C . SER A 1 82 ? 2.006 10.737 -15.829 1.00 88.50 82 SER A C 1
ATOM 667 O O . SER A 1 82 ? 2.553 10.971 -16.906 1.00 88.50 82 SER A O 1
ATOM 669 N N . GLY A 1 83 ? 0.853 10.063 -15.749 1.00 93.62 83 GLY A N 1
ATOM 670 C CA . GLY A 1 83 ? 0.199 9.452 -16.903 1.00 93.62 83 GLY A CA 1
ATOM 671 C C . GLY A 1 83 ? 0.822 8.127 -17.354 1.00 93.62 83 GLY A C 1
ATOM 672 O O . GLY A 1 83 ? 0.429 7.610 -18.404 1.00 93.62 83 GLY A O 1
ATOM 673 N N . ALA A 1 84 ? 1.763 7.557 -16.589 1.00 94.81 84 ALA A N 1
ATOM 674 C CA . ALA A 1 84 ? 2.205 6.184 -16.808 1.00 94.81 84 ALA 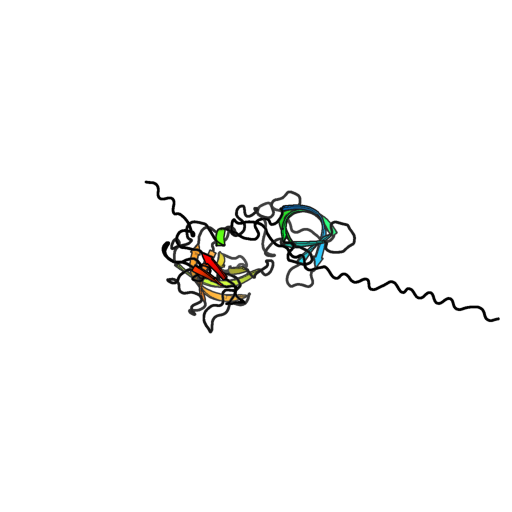A CA 1
ATOM 675 C C . ALA A 1 84 ? 1.000 5.226 -16.772 1.00 94.81 84 ALA A C 1
ATOM 677 O O . ALA A 1 84 ? 0.073 5.384 -15.978 1.00 94.81 84 ALA A O 1
ATOM 678 N N . LYS A 1 85 ? 1.001 4.244 -17.673 1.00 96.69 85 LYS A N 1
ATOM 679 C CA . LYS A 1 85 ? -0.067 3.247 -17.792 1.00 96.69 85 LYS A CA 1
ATOM 680 C C . LYS A 1 85 ? 0.450 1.890 -17.359 1.00 96.69 85 LYS A C 1
ATOM 682 O O . LYS A 1 85 ? 1.627 1.597 -17.553 1.00 96.69 85 LYS A O 1
ATOM 687 N N . TRP A 1 86 ? -0.444 1.072 -16.817 1.00 96.38 86 TRP A N 1
ATOM 688 C CA . TRP A 1 86 ? -0.174 -0.340 -16.582 1.00 96.38 86 TRP A CA 1
ATOM 689 C C . TRP A 1 86 ? 0.314 -1.008 -17.876 1.00 96.38 86 TRP A C 1
ATOM 691 O O . TRP A 1 86 ? -0.255 -0.730 -18.938 1.00 96.38 86 TRP A O 1
ATOM 701 N N . PRO A 1 87 ? 1.372 -1.831 -17.819 1.00 97.38 87 PRO A N 1
ATOM 702 C CA . PRO A 1 87 ? 1.915 -2.452 -19.014 1.00 97.38 87 PRO A CA 1
ATOM 703 C C . PRO A 1 87 ? 1.068 -3.643 -19.479 1.00 97.38 87 PRO A C 1
ATOM 705 O O . PRO A 1 87 ? 0.361 -4.269 -18.692 1.00 97.38 87 PRO A O 1
ATOM 708 N N . GLU A 1 88 ? 1.164 -3.979 -20.762 1.00 97.94 88 GLU A N 1
ATOM 709 C CA . GLU A 1 88 ? 0.464 -5.124 -21.357 1.00 97.94 88 GLU A CA 1
ATOM 710 C C . GLU A 1 88 ? 1.307 -6.410 -21.272 1.00 97.94 88 GLU A C 1
ATOM 712 O O . GLU A 1 88 ? 2.539 -6.368 -21.247 1.00 97.94 88 GLU A O 1
ATOM 717 N N . ALA A 1 89 ? 0.658 -7.581 -21.254 1.00 98.19 89 ALA A N 1
ATOM 718 C CA . ALA A 1 89 ? 1.364 -8.864 -21.277 1.00 98.19 89 ALA A CA 1
ATOM 719 C C . ALA A 1 89 ? 2.217 -8.997 -22.552 1.00 98.19 89 ALA A C 1
ATOM 721 O O . ALA A 1 89 ? 1.746 -8.732 -23.657 1.00 98.19 89 ALA A O 1
ATOM 722 N N . GLY A 1 90 ? 3.472 -9.419 -22.402 1.00 97.88 90 GLY A N 1
ATOM 723 C CA . GLY A 1 90 ? 4.442 -9.505 -23.496 1.00 97.88 90 GLY A CA 1
ATOM 724 C C . GLY A 1 90 ? 5.123 -8.177 -23.851 1.00 97.88 90 GLY A C 1
ATOM 725 O O . GLY A 1 90 ? 6.035 -8.171 -24.675 1.00 97.88 90 GLY A O 1
ATOM 726 N N . GLN A 1 91 ? 4.734 -7.055 -23.235 1.00 98.38 91 GLN A N 1
ATOM 727 C CA . GLN A 1 91 ? 5.407 -5.776 -23.442 1.00 98.38 91 GLN A CA 1
ATOM 728 C C . GLN A 1 91 ? 6.795 -5.789 -22.789 1.00 98.38 91 GLN A C 1
ATOM 730 O O . GLN A 1 91 ? 6.931 -6.110 -21.609 1.00 98.38 91 GLN A O 1
ATOM 735 N N . THR A 1 92 ? 7.824 -5.376 -23.530 1.00 98.44 92 THR A N 1
ATOM 736 C CA . THR A 1 92 ? 9.135 -5.074 -22.944 1.00 98.44 92 THR A CA 1
ATOM 737 C C . THR A 1 92 ? 9.104 -3.701 -22.279 1.00 98.44 92 THR A C 1
ATOM 739 O O . THR A 1 92 ? 8.727 -2.712 -22.912 1.00 98.44 92 THR A O 1
ATOM 742 N N . VAL A 1 93 ? 9.514 -3.631 -21.014 1.00 98.50 93 VAL A N 1
ATOM 743 C CA . VAL A 1 93 ? 9.538 -2.395 -20.224 1.00 98.50 93 VAL A CA 1
ATOM 744 C C . VAL A 1 93 ? 10.850 -2.237 -19.467 1.00 98.50 93 VAL A C 1
ATOM 746 O O . VAL A 1 93 ? 11.514 -3.225 -19.161 1.00 98.50 93 VAL A O 1
ATOM 749 N N . THR A 1 94 ? 11.192 -0.996 -19.123 1.00 98.31 94 THR A N 1
ATOM 750 C CA . THR A 1 94 ? 12.271 -0.664 -18.185 1.00 98.31 94 THR A CA 1
ATOM 751 C C . THR A 1 94 ? 11.668 -0.170 -16.875 1.00 98.31 94 THR A C 1
ATOM 753 O O . THR A 1 94 ? 10.909 0.799 -16.866 1.00 98.31 94 THR A O 1
ATOM 756 N N . ILE A 1 95 ? 12.016 -0.825 -15.771 1.00 97.88 95 ILE A N 1
ATOM 757 C CA . ILE A 1 95 ? 11.576 -0.502 -14.413 1.00 97.88 95 ILE A CA 1
ATOM 758 C C . ILE A 1 95 ? 12.752 0.074 -13.636 1.00 97.88 95 ILE A C 1
ATOM 760 O O . ILE A 1 95 ? 13.820 -0.534 -13.627 1.00 97.88 95 ILE A O 1
ATOM 764 N N . ALA A 1 96 ? 12.541 1.189 -12.938 1.00 95.38 96 ALA A N 1
ATOM 765 C CA . ALA A 1 96 ? 13.395 1.601 -11.826 1.00 95.38 96 ALA A CA 1
ATOM 766 C C . ALA A 1 96 ? 12.619 1.439 -10.515 1.00 95.38 96 ALA A C 1
ATOM 768 O O . ALA A 1 96 ? 11.452 1.832 -10.422 1.00 95.38 96 ALA A O 1
ATOM 769 N N . GLY A 1 97 ? 13.238 0.839 -9.502 1.00 90.31 97 GLY A N 1
ATOM 770 C CA . GLY A 1 97 ? 12.542 0.512 -8.261 1.00 90.31 97 GLY A CA 1
ATOM 771 C C . GLY A 1 97 ? 13.460 0.038 -7.146 1.00 90.31 97 GLY A C 1
ATOM 772 O O . GLY A 1 97 ? 14.678 0.012 -7.304 1.00 90.31 97 GLY A O 1
ATOM 773 N N . ALA A 1 98 ? 12.866 -0.344 -6.019 1.00 85.00 98 ALA A N 1
ATOM 774 C CA . ALA A 1 98 ? 13.569 -0.907 -4.868 1.00 85.00 98 ALA A CA 1
ATOM 775 C C . ALA A 1 98 ? 13.389 -2.432 -4.801 1.00 85.00 98 ALA A C 1
ATOM 777 O O . ALA A 1 98 ? 12.256 -2.917 -4.849 1.00 85.00 98 ALA A O 1
ATOM 778 N N . LEU A 1 99 ? 14.493 -3.178 -4.677 1.00 87.94 99 LEU A N 1
ATOM 779 C CA . LEU A 1 99 ? 14.489 -4.637 -4.560 1.00 87.94 99 LEU A CA 1
ATOM 780 C C . LEU A 1 99 ? 14.144 -5.089 -3.146 1.00 87.94 99 LEU A C 1
ATOM 782 O O . LEU A 1 99 ? 14.861 -4.760 -2.205 1.00 87.94 99 LEU A O 1
ATOM 786 N N . ASN A 1 100 ? 13.118 -5.921 -3.030 1.00 82.81 100 ASN A N 1
ATOM 787 C CA . ASN A 1 100 ? 12.826 -6.744 -1.869 1.00 82.81 100 ASN A CA 1
ATOM 788 C C . ASN A 1 100 ? 13.134 -8.211 -2.206 1.00 82.81 100 ASN A C 1
ATOM 790 O O . ASN A 1 100 ? 12.366 -8.877 -2.905 1.00 82.81 100 ASN A O 1
ATOM 794 N N . ASP A 1 101 ? 14.261 -8.707 -1.707 1.00 84.75 101 ASP A N 1
ATOM 795 C CA . ASP A 1 101 ? 14.779 -10.053 -1.957 1.00 84.75 101 ASP A CA 1
ATOM 796 C C . ASP A 1 101 ? 14.319 -11.103 -0.929 1.00 84.75 101 ASP A C 1
ATOM 798 O O . ASP A 1 101 ? 14.708 -12.266 -1.016 1.00 84.75 101 ASP A O 1
ATOM 802 N N . PHE A 1 102 ? 13.433 -10.735 0.005 1.00 76.88 102 PHE A N 1
ATOM 803 C CA . PHE A 1 102 ? 12.867 -11.665 0.991 1.00 76.88 102 PHE A CA 1
ATOM 804 C C . PHE A 1 102 ? 11.746 -12.558 0.432 1.00 76.88 102 PHE A C 1
ATOM 806 O O . PHE A 1 102 ? 11.282 -13.463 1.128 1.00 76.88 102 PHE A O 1
ATOM 813 N N . MET A 1 103 ? 11.280 -12.306 -0.796 1.00 79.69 103 MET A N 1
ATOM 814 C CA . MET A 1 103 ? 10.223 -13.078 -1.463 1.00 79.69 103 MET A CA 1
ATOM 815 C C . MET A 1 103 ? 10.783 -13.907 -2.626 1.00 79.69 103 MET A C 1
ATOM 817 O O . MET A 1 103 ? 11.888 -13.664 -3.106 1.00 79.69 103 MET A O 1
ATOM 821 N N . THR A 1 104 ? 10.030 -14.908 -3.085 1.00 89.00 104 THR A N 1
ATOM 822 C CA . THR A 1 104 ? 10.399 -15.732 -4.248 1.00 89.00 104 THR A CA 1
ATOM 823 C C . THR A 1 104 ? 9.223 -15.805 -5.237 1.00 89.00 104 THR A C 1
ATOM 825 O O . THR A 1 104 ? 8.189 -16.364 -4.866 1.00 89.00 104 THR A O 1
ATOM 828 N N . PRO A 1 105 ? 9.357 -15.267 -6.469 1.00 94.75 105 PRO A N 1
ATOM 829 C CA . PRO A 1 105 ? 10.491 -14.463 -6.940 1.00 94.75 105 PRO A CA 1
ATOM 830 C C . PRO A 1 105 ? 10.656 -13.172 -6.110 1.00 94.75 105 PRO A C 1
ATOM 832 O O . PRO A 1 105 ? 9.698 -12.734 -5.461 1.00 94.75 105 PRO A O 1
ATOM 835 N N . PRO A 1 106 ? 11.856 -12.567 -6.086 1.00 93.75 106 PRO A N 1
ATOM 836 C CA . PRO A 1 106 ? 12.061 -11.277 -5.434 1.00 93.75 106 PRO A CA 1
ATOM 837 C C . PRO A 1 106 ? 11.125 -10.219 -6.030 1.00 93.75 106 PRO A C 1
ATOM 839 O O . PRO A 1 106 ? 10.724 -10.302 -7.189 1.00 93.75 106 PRO A O 1
ATOM 842 N N . SER A 1 107 ? 10.764 -9.207 -5.246 1.00 93.19 107 SER A N 1
ATOM 843 C CA . SER A 1 107 ? 9.817 -8.178 -5.679 1.00 93.19 107 SER A CA 1
ATOM 844 C C . SER A 1 107 ? 10.495 -6.837 -5.880 1.00 93.19 107 SER A C 1
ATOM 846 O O . SER A 1 107 ? 11.293 -6.410 -5.054 1.00 93.19 107 SER A O 1
ATOM 848 N N . ILE A 1 108 ? 10.113 -6.128 -6.935 1.00 93.31 108 ILE A N 1
ATOM 849 C CA . ILE A 1 108 ? 10.522 -4.749 -7.184 1.00 93.31 108 ILE A CA 1
ATOM 850 C C . ILE A 1 108 ? 9.352 -3.836 -6.841 1.00 93.31 108 ILE A C 1
ATOM 852 O O . ILE A 1 108 ? 8.268 -3.964 -7.409 1.00 93.31 108 ILE A O 1
ATOM 856 N N . ILE A 1 109 ? 9.566 -2.901 -5.921 1.00 89.44 109 ILE A N 1
ATOM 857 C CA . ILE A 1 109 ? 8.637 -1.793 -5.688 1.00 89.44 109 ILE A CA 1
ATOM 858 C C . ILE A 1 109 ? 8.876 -0.772 -6.796 1.00 89.44 109 ILE A C 1
ATOM 860 O O . ILE A 1 109 ? 9.962 -0.198 -6.873 1.00 89.44 109 ILE A O 1
ATOM 864 N N . VAL A 1 110 ? 7.888 -0.577 -7.668 1.00 90.44 110 VAL A N 1
ATOM 865 C CA . VAL A 1 110 ? 8.065 0.206 -8.898 1.00 90.44 110 VAL A CA 1
ATOM 866 C C . VAL A 1 110 ? 8.006 1.701 -8.596 1.00 90.44 110 VAL A C 1
ATOM 868 O O . VAL A 1 110 ? 6.981 2.191 -8.124 1.00 90.44 110 VAL A O 1
ATOM 871 N N . PHE A 1 111 ? 9.088 2.423 -8.900 1.00 89.06 111 PHE A N 1
ATOM 872 C CA . PHE A 1 111 ? 9.176 3.886 -8.805 1.00 89.06 111 PHE A CA 1
ATOM 873 C C . PHE A 1 111 ? 9.040 4.555 -10.167 1.00 89.06 111 PHE A C 1
ATOM 875 O O . PHE A 1 111 ? 8.345 5.559 -10.278 1.00 89.06 111 PHE A O 1
ATOM 882 N N . GLU A 1 112 ? 9.625 3.978 -11.216 1.00 95.31 112 GLU A N 1
ATOM 883 C CA . GLU A 1 112 ? 9.496 4.455 -12.593 1.00 95.31 112 GLU A CA 1
ATOM 884 C C . GLU A 1 112 ? 9.215 3.295 -13.548 1.00 95.31 112 GLU A C 1
ATOM 886 O O . GLU A 1 112 ? 9.774 2.206 -13.408 1.00 95.31 112 GLU A O 1
ATOM 891 N N . LEU A 1 113 ? 8.369 3.556 -14.542 1.00 97.50 113 LEU A N 1
ATOM 892 C CA . LEU A 1 113 ? 8.025 2.642 -15.625 1.00 97.50 113 LEU A CA 1
ATOM 893 C C . LEU A 1 113 ? 8.271 3.358 -16.955 1.00 97.50 113 LEU A C 1
ATOM 895 O O . LEU A 1 113 ? 7.631 4.365 -17.252 1.00 97.50 113 LEU A O 1
ATOM 899 N N . ASN A 1 114 ? 9.199 2.842 -17.762 1.00 97.56 114 ASN A N 1
ATOM 900 C CA . ASN A 1 114 ? 9.614 3.420 -19.046 1.00 97.56 114 ASN A CA 1
ATOM 901 C C . ASN A 1 114 ? 10.016 4.906 -18.945 1.00 97.56 114 ASN A C 1
ATOM 903 O O . ASN A 1 114 ? 9.687 5.711 -19.814 1.00 97.56 114 ASN A O 1
ATOM 907 N N . GLY A 1 115 ? 10.705 5.274 -17.859 1.00 94.81 115 GLY A N 1
ATOM 908 C CA . GLY A 1 115 ? 11.143 6.648 -17.583 1.00 94.81 115 GLY A CA 1
ATOM 909 C C . GLY A 1 115 ? 10.033 7.598 -17.119 1.00 94.81 115 GLY A C 1
ATOM 910 O O . GLY A 1 115 ? 10.297 8.776 -16.890 1.00 94.81 115 GLY A O 1
ATOM 911 N N . LEU A 1 116 ? 8.794 7.116 -16.970 1.00 94.00 116 LEU A N 1
ATOM 912 C CA . LEU A 1 116 ? 7.710 7.869 -16.348 1.00 94.00 116 LEU A CA 1
ATOM 913 C C . LEU A 1 116 ? 7.617 7.508 -14.867 1.00 94.00 116 LEU A C 1
ATOM 915 O O . LEU A 1 116 ? 7.598 6.330 -14.506 1.00 94.00 116 LEU A O 1
ATOM 919 N N . LYS A 1 117 ? 7.508 8.524 -14.006 1.00 89.94 117 LYS A N 1
ATOM 920 C CA . LYS A 1 117 ? 7.349 8.332 -12.561 1.00 89.94 117 LYS A CA 1
ATOM 921 C C . LYS A 1 117 ? 6.066 7.567 -12.255 1.00 89.94 117 LYS A C 1
ATOM 923 O O . LYS A 1 117 ? 4.977 8.061 -12.519 1.00 89.94 117 LYS A O 1
ATOM 928 N N . TRP A 1 118 ? 6.173 6.385 -11.675 1.00 89.38 118 TRP A N 1
ATOM 929 C CA . TRP A 1 118 ? 5.032 5.668 -11.122 1.00 89.38 118 TRP A CA 1
ATOM 930 C C . TRP A 1 118 ? 4.699 6.202 -9.729 1.00 89.38 118 TRP A C 1
ATOM 932 O O . TRP A 1 118 ? 3.568 6.569 -9.466 1.00 89.38 118 TRP A O 1
ATOM 942 N N . ARG A 1 119 ? 5.695 6.327 -8.854 1.00 79.94 119 ARG A N 1
ATOM 943 C CA . ARG A 1 119 ? 5.567 6.934 -7.522 1.00 79.94 119 ARG A CA 1
ATOM 944 C C . ARG A 1 119 ? 6.903 7.534 -7.118 1.00 79.94 119 ARG A C 1
ATOM 946 O O . ARG A 1 119 ? 7.939 7.114 -7.631 1.00 79.94 119 ARG A O 1
ATOM 953 N N . GLU A 1 120 ? 6.894 8.460 -6.169 1.00 74.94 120 GLU A N 1
ATOM 954 C CA . GLU A 1 120 ? 8.153 8.935 -5.602 1.00 74.94 120 GLU A CA 1
ATOM 955 C C . GLU A 1 120 ? 8.814 7.810 -4.785 1.00 74.94 120 GLU A C 1
ATOM 957 O O . GLU A 1 120 ? 8.127 7.122 -4.015 1.00 74.94 120 GLU A O 1
ATOM 962 N N . PRO A 1 121 ? 10.134 7.593 -4.938 1.00 68.44 121 PRO A N 1
ATOM 963 C CA . PRO A 1 121 ? 10.891 6.811 -3.978 1.00 68.44 121 PRO A CA 1
ATOM 964 C C . PRO A 1 121 ? 10.662 7.426 -2.602 1.00 68.44 121 PRO A C 1
ATOM 966 O O . PRO A 1 121 ? 10.807 8.636 -2.429 1.00 68.44 121 PRO A O 1
ATOM 969 N N . VAL A 1 122 ? 10.282 6.617 -1.619 1.00 56.44 122 VAL A N 1
ATOM 970 C CA . VAL A 1 122 ? 10.143 7.131 -0.258 1.00 56.44 122 VAL A CA 1
ATOM 971 C C . VAL A 1 122 ? 11.557 7.444 0.235 1.00 56.44 122 VAL A C 1
ATOM 973 O O . VAL A 1 122 ? 12.290 6.531 0.606 1.00 56.44 122 VAL A O 1
ATOM 976 N N . GLU A 1 123 ? 11.946 8.725 0.186 1.00 39.16 123 GLU A N 1
ATOM 977 C CA . GLU A 1 123 ? 13.289 9.230 0.536 1.00 39.16 123 GLU A CA 1
ATOM 978 C C . GLU A 1 123 ? 13.712 8.801 1.948 1.00 39.16 123 GLU A C 1
ATOM 980 O O . GLU A 1 123 ? 14.890 8.602 2.231 1.00 39.16 123 GLU A O 1
ATOM 985 N N . PHE A 1 124 ? 12.725 8.539 2.803 1.00 38.00 124 PHE A N 1
ATOM 986 C CA . PHE A 1 124 ? 12.913 7.964 4.118 1.00 38.00 124 PHE A CA 1
ATOM 987 C C . PHE A 1 124 ? 12.085 6.679 4.228 1.00 38.00 124 PHE A C 1
ATOM 989 O O . PHE A 1 124 ? 10.913 6.714 4.607 1.00 38.00 124 PHE A O 1
ATOM 996 N N . GLY A 1 125 ? 12.679 5.532 3.882 1.00 39.66 125 GLY A N 1
ATOM 997 C CA . GLY A 1 125 ? 12.019 4.221 3.905 1.00 39.66 125 GLY A CA 1
ATOM 998 C C . GLY A 1 125 ? 11.161 4.010 5.152 1.00 39.66 125 GLY A C 1
ATOM 999 O O . GLY A 1 125 ? 11.692 3.942 6.245 1.00 39.66 125 GLY A O 1
ATOM 1000 N N . MET A 1 126 ? 9.831 3.977 5.013 1.00 37.06 126 MET A N 1
ATOM 1001 C CA . MET A 1 126 ? 8.879 3.861 6.134 1.00 37.06 126 MET A CA 1
ATOM 1002 C C . MET A 1 126 ? 9.206 4.718 7.381 1.00 37.06 126 MET A C 1
ATOM 1004 O O . MET A 1 126 ? 8.737 4.424 8.473 1.00 37.06 126 MET A O 1
ATOM 1008 N N . PHE A 1 127 ? 9.967 5.806 7.276 1.00 34.53 127 PHE A N 1
ATOM 1009 C CA . PHE A 1 127 ? 10.292 6.661 8.425 1.00 34.53 127 PHE A CA 1
ATOM 1010 C C . PHE A 1 127 ? 9.123 7.557 8.827 1.00 34.53 127 PHE A C 1
ATOM 1012 O O . PHE A 1 127 ? 9.088 8.031 9.962 1.00 34.53 127 PHE A O 1
ATOM 1019 N N . GLY A 1 128 ? 8.111 7.679 7.961 1.00 36.78 128 GLY A N 1
ATOM 1020 C CA . GLY A 1 128 ? 6.781 8.132 8.367 1.00 36.78 128 GLY A CA 1
ATOM 1021 C C . GLY A 1 128 ? 6.169 7.266 9.478 1.00 36.78 128 GLY A C 1
ATOM 1022 O O . GLY A 1 128 ? 5.289 7.740 10.182 1.00 36.78 128 GLY A O 1
ATOM 1023 N N . TRP A 1 129 ? 6.672 6.039 9.693 1.00 35.53 129 TRP A N 1
ATOM 1024 C CA . TRP A 1 129 ? 6.257 5.168 10.795 1.00 35.53 129 TRP A CA 1
ATOM 1025 C C . TRP A 1 129 ? 7.107 5.276 12.068 1.00 35.53 129 TRP A C 1
ATOM 1027 O O . TRP A 1 129 ? 6.613 4.875 13.113 1.00 35.53 129 TRP A O 1
ATOM 1037 N N . ASN A 1 130 ? 8.356 5.765 12.021 1.00 31.91 130 ASN A N 1
ATOM 1038 C CA . ASN A 1 130 ? 9.307 5.564 13.131 1.00 31.91 130 ASN A CA 1
ATOM 1039 C C . ASN A 1 130 ? 10.150 6.780 13.562 1.00 31.91 130 ASN A C 1
ATOM 1041 O O . ASN A 1 130 ? 10.973 6.606 14.460 1.00 31.91 130 ASN A O 1
ATOM 1045 N N . GLY A 1 131 ? 10.023 7.986 12.991 1.00 30.50 131 GLY A N 1
ATOM 1046 C CA . GLY A 1 131 ? 10.988 9.018 13.410 1.00 30.50 131 GLY A CA 1
ATOM 1047 C C . GLY A 1 131 ? 10.834 10.465 12.973 1.00 30.50 131 GLY A C 1
ATOM 1048 O O . GLY A 1 131 ? 11.809 11.199 13.113 1.00 30.50 131 GLY A O 1
ATOM 1049 N N . HIS A 1 132 ? 9.674 10.909 12.493 1.00 33.50 132 HIS A N 1
ATOM 1050 C CA . HIS A 1 132 ? 9.391 12.345 12.556 1.00 33.50 132 HIS A CA 1
ATOM 1051 C C . HIS A 1 132 ? 8.928 12.710 13.969 1.00 33.50 132 HIS A C 1
ATOM 1053 O O . HIS A 1 132 ? 8.340 11.857 14.643 1.00 33.50 132 HIS A O 1
ATOM 1059 N N . ASP A 1 133 ? 9.252 13.942 14.398 1.00 38.69 133 ASP A N 1
ATOM 1060 C CA . ASP A 1 133 ? 8.758 14.594 15.622 1.00 38.69 133 ASP A CA 1
ATOM 1061 C C . ASP A 1 133 ? 7.368 14.068 15.931 1.00 38.69 133 ASP A C 1
ATOM 1063 O O . ASP A 1 133 ? 6.559 13.978 15.001 1.00 38.69 133 ASP A O 1
ATOM 1067 N N . PRO A 1 134 ? 7.144 13.600 17.164 1.00 43.28 134 PRO A N 1
ATOM 1068 C CA . PRO A 1 134 ? 6.138 12.606 17.410 1.00 43.28 134 PRO A CA 1
ATOM 1069 C C . PRO A 1 134 ? 4.843 13.052 16.747 1.00 43.28 134 PRO A C 1
ATOM 1071 O O . PRO A 1 134 ? 4.375 14.170 16.959 1.00 43.28 134 PRO A O 1
ATOM 1074 N N . TRP A 1 135 ? 4.217 12.137 16.015 1.00 44.31 135 TRP A N 1
ATOM 1075 C CA . TRP A 1 135 ? 2.798 12.182 15.656 1.00 44.31 135 TRP A CA 1
ATOM 1076 C C . TRP A 1 135 ? 1.882 12.307 16.914 1.00 44.31 135 TRP A C 1
ATOM 1078 O O . TRP A 1 135 ? 0.694 11.988 16.887 1.00 44.31 135 TRP A O 1
ATOM 1088 N N . GLU A 1 136 ? 2.447 12.709 18.059 1.00 45.22 136 GLU A N 1
ATOM 1089 C CA . GLU A 1 136 ? 1.835 13.244 19.252 1.00 45.22 136 GLU A CA 1
ATOM 1090 C C . GLU A 1 136 ? 0.969 14.450 18.875 1.00 45.22 136 GLU A C 1
ATOM 1092 O O . GLU A 1 136 ? 1.419 15.542 18.544 1.00 45.22 136 GLU A O 1
ATOM 1097 N N . ALA A 1 137 ? -0.329 14.217 19.021 1.00 50.41 137 ALA A N 1
ATOM 1098 C CA . ALA A 1 137 ? -1.334 15.197 19.408 1.00 50.41 137 ALA A CA 1
ATOM 1099 C C . ALA A 1 137 ? -1.751 16.285 18.406 1.00 50.41 137 ALA A C 1
ATOM 1101 O O . ALA A 1 137 ? -2.749 16.954 18.687 1.00 50.41 137 ALA A O 1
ATOM 1102 N N . HIS A 1 138 ? -1.109 16.430 17.252 1.00 52.78 138 HIS A N 1
ATOM 1103 C CA . HIS A 1 138 ? -1.587 17.340 16.209 1.00 52.78 138 HIS A CA 1
ATOM 1104 C C . HIS A 1 138 ? -2.592 16.629 15.289 1.00 52.78 138 HIS A C 1
ATOM 1106 O O . HIS A 1 138 ? -2.421 15.458 14.966 1.00 52.78 138 HIS A O 1
ATOM 1112 N N . GLY A 1 139 ? -3.691 17.310 14.960 1.00 68.75 139 GLY A N 1
ATOM 1113 C CA . GLY A 1 139 ? -4.809 16.766 14.183 1.00 68.75 139 GLY A CA 1
ATOM 1114 C C . GLY A 1 139 ? -6.082 16.593 15.010 1.00 68.75 139 GLY A C 1
ATOM 1115 O O . GLY A 1 139 ? -6.042 16.098 16.145 1.00 68.75 139 GLY A O 1
ATOM 1116 N N . ASP A 1 140 ? -7.208 17.013 14.437 1.00 88.12 140 ASP A N 1
ATOM 1117 C CA . ASP A 1 140 ? -8.526 16.888 15.052 1.00 88.12 140 ASP A CA 1
ATOM 1118 C C . ASP A 1 140 ? -8.972 15.422 15.094 1.00 88.12 140 ASP A C 1
ATOM 1120 O O . ASP A 1 140 ? -8.645 14.600 14.230 1.00 88.12 140 ASP A O 1
ATOM 1124 N N . THR A 1 141 ? -9.737 15.067 16.127 1.00 91.94 141 THR A N 1
ATOM 1125 C CA . THR A 1 141 ? -10.437 13.783 16.126 1.00 91.94 141 THR A CA 1
ATOM 1126 C C . THR A 1 141 ? -11.675 13.875 15.251 1.00 91.94 141 THR A C 1
ATOM 1128 O O . THR A 1 141 ? -12.459 14.814 15.389 1.00 91.94 141 THR A O 1
ATOM 1131 N N . LEU A 1 142 ? -11.894 12.864 14.422 1.00 95.50 142 LEU A N 1
ATOM 1132 C CA . LEU A 1 142 ? -13.013 12.782 13.497 1.00 95.50 142 LEU A CA 1
ATOM 1133 C C . LEU A 1 142 ? -13.775 11.471 13.712 1.00 95.50 142 LEU A C 1
ATOM 1135 O O . LEU A 1 142 ? -13.17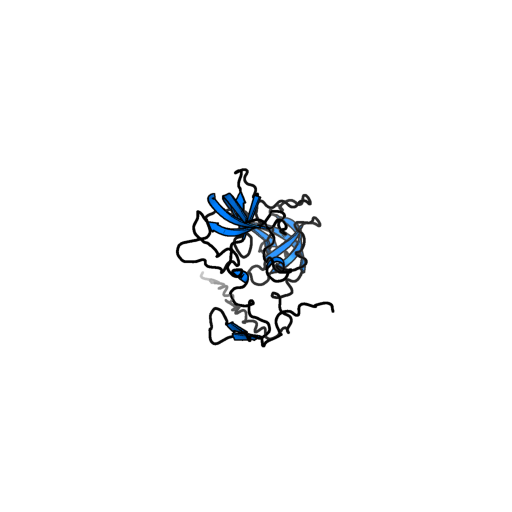3 10.426 13.961 1.00 95.50 142 LEU A O 1
ATOM 1139 N N . THR A 1 143 ? -15.104 11.535 13.607 1.00 97.44 143 THR A N 1
ATOM 1140 C CA . THR A 1 143 ? -15.957 10.352 13.427 1.00 97.44 143 THR A CA 1
ATOM 1141 C C . THR A 1 143 ? -16.514 10.380 12.017 1.00 97.44 143 THR A C 1
ATOM 1143 O O . THR A 1 143 ? -17.190 11.338 11.652 1.00 97.44 143 THR A O 1
ATOM 1146 N N . VAL A 1 144 ? -16.244 9.341 11.237 1.00 97.88 144 VAL A N 1
ATOM 1147 C CA . VAL A 1 144 ? -16.644 9.255 9.831 1.00 97.88 144 VAL A CA 1
ATOM 1148 C C . VAL A 1 144 ? -17.179 7.862 9.523 1.00 97.88 144 VAL A C 1
ATOM 1150 O O . VAL A 1 144 ? -16.767 6.885 10.142 1.00 97.88 144 VAL A O 1
ATOM 1153 N N . THR A 1 145 ? -18.145 7.771 8.612 1.00 98.56 145 THR A N 1
ATOM 1154 C CA . THR A 1 145 ? -18.721 6.499 8.159 1.00 98.56 145 THR A CA 1
ATOM 1155 C C . THR A 1 145 ? -18.462 6.340 6.674 1.00 98.56 145 THR A C 1
ATOM 1157 O O . THR A 1 145 ? -18.609 7.306 5.935 1.00 98.56 145 THR A O 1
ATOM 1160 N N . GLY A 1 146 ? -18.086 5.137 6.255 1.00 98.12 146 GLY A N 1
ATOM 1161 C CA . GLY A 1 146 ? -17.825 4.830 4.855 1.00 98.12 146 GLY A CA 1
ATOM 1162 C C . GLY A 1 146 ? -17.688 3.334 4.602 1.00 98.12 146 GLY A C 1
ATOM 1163 O O . GLY A 1 146 ? -17.771 2.525 5.530 1.00 98.12 146 GLY A O 1
ATOM 1164 N N . VAL A 1 147 ? -17.500 2.972 3.340 1.00 98.31 147 VAL A N 1
ATOM 1165 C CA . VAL A 1 147 ? -17.216 1.622 2.862 1.00 98.31 147 VAL A CA 1
ATOM 1166 C C . VAL A 1 147 ? -15.712 1.375 2.916 1.00 98.31 147 VAL A C 1
ATOM 1168 O O . VAL A 1 147 ? -14.904 2.188 2.474 1.00 98.31 147 VAL A O 1
ATOM 1171 N N . VAL A 1 148 ? -15.316 0.237 3.479 1.00 97.94 148 VAL A N 1
ATOM 1172 C CA . VAL A 1 148 ? -13.907 -0.142 3.585 1.00 97.94 148 VAL A CA 1
ATOM 1173 C C . VAL A 1 148 ? -13.396 -0.639 2.244 1.00 97.94 148 VAL A C 1
ATOM 1175 O O . VAL A 1 148 ? -13.913 -1.608 1.690 1.00 97.94 148 VAL A O 1
ATOM 1178 N N . LEU A 1 149 ? -12.305 -0.046 1.775 1.00 95.81 149 LEU A N 1
ATOM 1179 C CA . LEU A 1 149 ? -11.514 -0.572 0.670 1.00 95.81 149 LEU A CA 1
ATOM 1180 C C . LEU A 1 149 ? -10.243 -1.203 1.242 1.00 95.81 149 LEU A C 1
ATOM 1182 O O . LEU A 1 149 ? -9.655 -0.686 2.192 1.00 95.81 149 LEU A O 1
ATOM 1186 N N . ALA A 1 150 ? -9.800 -2.319 0.670 1.00 93.25 150 ALA A N 1
ATOM 1187 C CA . ALA A 1 150 ? -8.551 -2.956 1.068 1.00 93.25 150 ALA A CA 1
ATOM 1188 C C . ALA A 1 150 ? -7.633 -3.133 -0.134 1.00 93.25 150 ALA A C 1
ATOM 1190 O O . ALA A 1 150 ? -8.059 -3.590 -1.193 1.00 93.25 150 ALA A O 1
ATOM 1191 N N . ASP A 1 151 ? -6.362 -2.805 0.060 1.00 83.75 151 ASP A N 1
ATOM 1192 C CA . ASP A 1 151 ? -5.295 -3.080 -0.886 1.00 83.75 151 ASP A CA 1
ATOM 1193 C C . ASP A 1 151 ? -4.372 -4.156 -0.314 1.00 83.75 151 ASP A C 1
ATOM 1195 O O . ASP A 1 151 ? -3.698 -3.959 0.698 1.00 83.75 151 ASP A O 1
ATOM 1199 N N . THR A 1 152 ? -4.354 -5.311 -0.972 1.00 82.38 152 THR A N 1
ATOM 1200 C CA . THR A 1 152 ? -3.536 -6.472 -0.603 1.00 82.38 152 THR A CA 1
ATOM 1201 C C . THR A 1 152 ? -2.255 -6.582 -1.429 1.00 82.38 152 THR A C 1
ATOM 1203 O O . THR A 1 152 ? -1.598 -7.615 -1.378 1.00 82.38 152 THR A O 1
ATOM 1206 N N . THR A 1 153 ? -1.903 -5.560 -2.214 1.00 71.69 153 THR A N 1
ATOM 1207 C CA . THR A 1 153 ? -0.751 -5.614 -3.131 1.00 71.69 153 THR A CA 1
ATOM 1208 C C . THR A 1 153 ? 0.594 -5.489 -2.405 1.00 71.69 153 THR A C 1
ATOM 1210 O O . THR A 1 153 ? 1.633 -5.891 -2.929 1.00 71.69 153 THR A O 1
ATOM 1213 N N . TYR A 1 154 ? 0.598 -4.934 -1.191 1.00 61.44 154 TYR A N 1
ATOM 1214 C CA . TYR A 1 154 ? 1.791 -4.822 -0.350 1.00 61.44 154 TYR A CA 1
ATOM 1215 C C . TYR A 1 154 ? 1.977 -6.037 0.563 1.00 61.44 154 TYR A C 1
ATOM 1217 O O . TYR A 1 154 ? 1.102 -6.886 0.706 1.00 61.44 154 TYR A O 1
ATOM 1225 N N . PHE A 1 155 ? 3.122 -6.079 1.253 1.00 56.25 155 PHE A N 1
ATOM 1226 C CA . PHE A 1 155 ? 3.428 -7.101 2.261 1.00 56.25 155 PHE A CA 1
ATOM 1227 C C . PHE A 1 155 ? 2.378 -7.182 3.389 1.00 56.25 155 PHE A C 1
ATOM 1229 O O . PHE A 1 155 ? 2.245 -8.213 4.045 1.00 56.25 155 PHE A O 1
ATOM 1236 N N . TYR A 1 156 ? 1.617 -6.109 3.617 1.00 71.44 156 TYR A N 1
ATOM 1237 C CA . TYR A 1 156 ? 0.474 -6.079 4.521 1.00 71.44 156 TYR A CA 1
ATOM 1238 C C . TYR A 1 156 ? -0.696 -5.338 3.880 1.00 71.44 156 TYR A C 1
ATOM 1240 O O . TYR A 1 156 ? -0.510 -4.403 3.104 1.00 71.44 156 TYR A O 1
ATOM 1248 N N . THR A 1 157 ? -1.911 -5.750 4.239 1.00 82.31 157 THR A N 1
ATOM 1249 C CA . THR A 1 157 ? -3.134 -5.115 3.757 1.00 82.31 157 THR A CA 1
ATOM 1250 C C . THR A 1 157 ? -3.199 -3.664 4.222 1.00 82.31 157 THR A C 1
ATOM 1252 O O . THR A 1 157 ? -3.183 -3.390 5.425 1.00 82.31 157 THR A O 1
ATOM 1255 N N . HIS A 1 158 ? -3.297 -2.741 3.273 1.00 84.69 158 HIS A N 1
ATOM 1256 C CA . HIS A 1 158 ? -3.659 -1.358 3.546 1.00 84.69 158 HIS A CA 1
ATOM 1257 C C . HIS A 1 158 ? -5.174 -1.226 3.499 1.00 84.69 158 HIS A C 1
ATOM 1259 O O . HIS A 1 158 ? -5.831 -1.830 2.655 1.00 84.69 158 HIS A O 1
ATOM 1265 N N . TYR A 1 159 ? -5.723 -0.434 4.407 1.00 94.00 159 TYR A N 1
ATOM 1266 C CA . TYR A 1 159 ? -7.154 -0.201 4.496 1.00 94.00 159 TYR A CA 1
ATOM 1267 C C . TYR A 1 159 ? -7.430 1.261 4.207 1.00 94.00 159 TYR A C 1
ATOM 1269 O O . TYR A 1 159 ? -6.665 2.135 4.617 1.00 94.00 159 TYR A O 1
ATOM 1277 N N . TYR A 1 160 ? -8.533 1.511 3.528 1.00 95.62 160 TYR A N 1
ATOM 1278 C CA . TYR A 1 160 ? -9.007 2.833 3.179 1.00 95.62 160 TYR A CA 1
ATOM 1279 C C . TYR A 1 160 ? -10.509 2.918 3.439 1.00 95.62 160 TYR A C 1
ATOM 1281 O O . TYR A 1 160 ? -11.172 1.895 3.626 1.00 95.62 160 TYR A O 1
ATOM 1289 N N . LEU A 1 161 ? -11.029 4.137 3.476 1.00 97.44 161 LEU A N 1
ATOM 1290 C CA . LEU A 1 161 ? -12.433 4.426 3.699 1.00 97.44 161 LEU A CA 1
ATOM 1291 C C . LEU A 1 161 ? -12.934 5.350 2.591 1.00 97.44 161 LEU A C 1
ATOM 1293 O O . LEU A 1 161 ? -12.403 6.447 2.429 1.00 97.44 161 LEU A O 1
ATOM 1297 N N . ASP A 1 162 ? -13.940 4.872 1.872 1.00 98.06 162 ASP A N 1
ATOM 1298 C CA . ASP A 1 162 ? -14.723 5.596 0.870 1.00 98.06 162 ASP A CA 1
ATOM 1299 C C . ASP A 1 162 ? -16.029 6.055 1.536 1.00 98.06 162 ASP A C 1
ATOM 1301 O O . ASP A 1 162 ? -16.828 5.247 2.014 1.00 98.06 162 ASP A O 1
ATOM 1305 N N . THR A 1 163 ? -16.209 7.357 1.675 1.00 97.94 163 THR A N 1
ATOM 1306 C CA . THR A 1 163 ? -17.236 7.989 2.510 1.00 97.94 163 THR A CA 1
ATOM 1307 C C . THR A 1 163 ? -18.429 8.497 1.719 1.00 97.94 163 THR A C 1
ATOM 1309 O O . THR A 1 163 ? -19.495 8.707 2.308 1.00 97.94 163 THR A O 1
ATOM 1312 N N . ASP A 1 164 ? -18.291 8.637 0.402 1.00 97.81 164 ASP A N 1
ATOM 1313 C CA . ASP A 1 164 ? -19.368 9.038 -0.504 1.00 97.81 164 ASP A CA 1
ATOM 1314 C C . ASP A 1 164 ? -19.773 7.943 -1.510 1.00 97.81 164 ASP A C 1
ATOM 1316 O O . ASP A 1 164 ? -20.766 8.099 -2.229 1.00 97.81 164 ASP A O 1
ATOM 1320 N N . ASN A 1 165 ? -19.115 6.783 -1.440 1.00 96.50 165 ASN A N 1
ATOM 1321 C CA . ASN A 1 165 ? -19.366 5.580 -2.221 1.00 96.50 165 ASN A CA 1
ATOM 1322 C C . ASN A 1 165 ? -19.158 5.804 -3.732 1.00 96.50 165 ASN A C 1
ATOM 1324 O O . ASN A 1 165 ? -19.922 5.277 -4.554 1.00 96.50 165 ASN A O 1
ATOM 1328 N N . ASP A 1 166 ? -18.149 6.593 -4.105 1.00 97.25 166 ASP A N 1
ATOM 1329 C CA . ASP A 1 166 ? -17.737 6.803 -5.497 1.00 97.25 166 ASP A CA 1
ATOM 1330 C C . ASP A 1 166 ? -16.654 5.807 -5.977 1.00 97.25 166 ASP A C 1
ATOM 1332 O O . ASP A 1 166 ? -16.359 5.726 -7.176 1.00 97.25 166 ASP A O 1
ATOM 1336 N N . GLY A 1 167 ? -16.134 4.975 -5.068 1.00 93.38 167 GLY A N 1
ATOM 1337 C CA . GLY A 1 167 ? -15.077 3.997 -5.316 1.00 93.38 167 GLY A CA 1
ATOM 1338 C C . GLY A 1 167 ? -13.658 4.538 -5.117 1.00 93.38 167 GLY A C 1
ATOM 1339 O O . GLY A 1 167 ? -12.698 3.787 -5.333 1.00 93.38 167 GLY A O 1
ATOM 1340 N N . LEU A 1 168 ? -13.504 5.800 -4.717 1.00 93.31 168 LEU A N 1
ATOM 1341 C CA . LEU A 1 168 ? -12.248 6.440 -4.351 1.00 93.31 168 LEU A CA 1
ATOM 1342 C C . LEU A 1 168 ? -12.166 6.597 -2.821 1.00 93.31 168 LEU A C 1
ATOM 1344 O O . LEU A 1 168 ? -13.174 6.744 -2.142 1.00 93.31 168 LEU A O 1
ATOM 1348 N N . PRO A 1 169 ? -10.966 6.487 -2.224 1.00 95.81 169 PRO A N 1
ATOM 1349 C CA . PRO A 1 169 ? -10.823 6.651 -0.784 1.00 95.81 169 PRO A CA 1
ATOM 135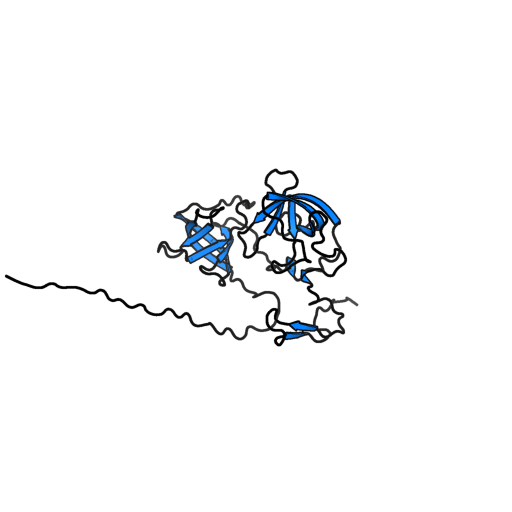0 C C . PRO A 1 169 ? -10.615 8.116 -0.373 1.00 95.81 169 PRO A C 1
ATOM 1352 O O . PRO A 1 169 ? -9.649 8.744 -0.809 1.00 95.81 169 PRO A O 1
ATOM 1355 N N . GLU A 1 170 ? -11.392 8.604 0.598 1.00 96.00 170 GLU A N 1
ATOM 1356 C CA . GLU A 1 170 ? -11.120 9.889 1.271 1.00 96.00 170 GLU A CA 1
ATOM 1357 C C . GLU A 1 170 ? -10.103 9.740 2.401 1.00 96.00 170 GLU A C 1
ATOM 1359 O O . GLU A 1 170 ? -9.416 10.702 2.750 1.00 96.00 170 GLU A O 1
ATOM 1364 N N . TYR A 1 171 ? -9.999 8.541 2.987 1.00 95.12 171 TYR A N 1
ATOM 1365 C CA . TYR A 1 171 ? -9.105 8.293 4.115 1.00 95.12 171 TYR A CA 1
ATOM 1366 C C . TYR A 1 171 ? -8.333 6.986 3.972 1.00 95.12 171 TYR A C 1
ATOM 1368 O O . TYR A 1 171 ? -8.894 5.945 3.641 1.00 95.12 171 TYR A O 1
ATOM 1376 N N . GLN A 1 172 ? -7.053 7.000 4.339 1.00 93.62 172 GLN A N 1
ATOM 1377 C CA . GLN A 1 172 ? -6.322 5.783 4.687 1.00 93.62 172 GLN A CA 1
ATOM 1378 C C . GLN A 1 172 ? -6.562 5.441 6.163 1.00 93.62 172 GLN A C 1
ATOM 1380 O O . GLN A 1 172 ? -6.393 6.287 7.037 1.00 93.62 172 GLN A O 1
ATOM 1385 N N . LEU A 1 173 ? -6.904 4.191 6.474 1.00 93.44 173 LEU A N 1
ATOM 1386 C CA . LEU A 1 173 ? -7.131 3.730 7.843 1.00 93.44 173 LEU A CA 1
ATOM 1387 C C . LEU A 1 173 ? -5.837 3.200 8.474 1.00 93.44 173 LEU A C 1
ATOM 1389 O O . LEU A 1 173 ? -5.302 2.153 8.100 1.00 93.44 173 LEU A O 1
ATOM 1393 N N . GLY A 1 174 ? -5.348 3.922 9.481 1.00 90.25 174 GLY A N 1
ATOM 1394 C CA . GLY A 1 174 ? -4.176 3.559 10.268 1.00 90.25 174 GLY A CA 1
ATOM 1395 C C . GLY A 1 174 ? -4.540 2.647 11.437 1.00 90.25 174 GLY A C 1
ATOM 1396 O O . GLY A 1 174 ? -4.800 3.127 12.539 1.00 90.25 174 GLY A O 1
ATOM 1397 N N . PHE A 1 175 ? -4.512 1.329 11.222 1.00 88.50 175 PHE A N 1
ATOM 1398 C CA . PHE A 1 175 ? -4.749 0.318 12.269 1.00 88.50 175 PHE A CA 1
ATOM 1399 C C . PHE A 1 175 ? -3.518 0.014 13.146 1.00 88.50 175 PHE A C 1
ATOM 1401 O O . PHE A 1 175 ? -3.544 -0.919 13.952 1.00 88.50 175 PHE A O 1
ATOM 1408 N N . GLY A 1 176 ? -2.435 0.779 12.983 1.00 81.56 176 GLY A N 1
ATOM 1409 C CA . GLY A 1 176 ? -1.124 0.459 13.541 1.00 81.56 176 GLY A CA 1
ATOM 1410 C C . GLY A 1 176 ? -0.420 -0.663 12.766 1.00 81.56 176 GLY A C 1
ATOM 1411 O O . GLY A 1 176 ? -0.848 -1.014 11.663 1.00 81.56 176 GLY A O 1
ATOM 1412 N N . PRO A 1 177 ? 0.673 -1.222 13.316 1.00 71.12 177 PRO A N 1
ATOM 1413 C CA . PRO A 1 177 ? 1.443 -2.261 12.641 1.00 71.12 177 PRO A CA 1
ATOM 1414 C C . PRO A 1 177 ? 0.578 -3.477 12.273 1.00 71.12 177 PRO A C 1
ATOM 1416 O O . PRO A 1 177 ? -0.399 -3.765 12.969 1.00 71.12 177 PRO A O 1
ATOM 1419 N N . PRO A 1 178 ? 0.926 -4.248 11.230 1.00 72.44 178 PRO A N 1
ATOM 1420 C CA . PRO A 1 178 ? 0.101 -5.377 10.792 1.00 72.44 178 PRO A CA 1
ATOM 1421 C C . PRO A 1 178 ? -0.055 -6.470 11.862 1.00 72.44 178 PRO A C 1
ATOM 1423 O O . PRO A 1 178 ? -1.084 -7.140 11.914 1.00 72.44 178 PRO A O 1
ATOM 1426 N N . TRP A 1 179 ? 0.919 -6.602 12.769 1.00 72.62 179 TRP A N 1
ATOM 1427 C CA . TRP A 1 179 ? 0.863 -7.498 13.931 1.00 72.62 179 TRP A CA 1
ATOM 1428 C C . TRP A 1 179 ? 0.130 -6.912 15.146 1.00 72.62 179 TRP A C 1
ATOM 1430 O O . TRP A 1 179 ? 0.015 -7.591 16.165 1.00 72.62 179 TRP A O 1
ATOM 1440 N N . TYR A 1 180 ? -0.353 -5.666 15.088 1.00 77.12 180 TYR A N 1
ATOM 1441 C CA . TYR A 1 180 ? -1.189 -5.122 16.153 1.00 77.12 180 TYR A CA 1
ATOM 1442 C C . TYR A 1 180 ? -2.507 -5.894 16.199 1.00 77.12 180 TYR A C 1
ATOM 1444 O O . TYR A 1 180 ? -3.246 -5.953 15.207 1.00 77.12 180 TYR A O 1
ATOM 1452 N N . VAL A 1 181 ? -2.767 -6.487 17.362 1.00 78.56 181 VAL A N 1
ATOM 1453 C CA . VAL A 1 181 ? -4.025 -7.141 17.703 1.00 78.56 181 VAL A CA 1
ATOM 1454 C C . VAL A 1 181 ? -4.683 -6.272 18.774 1.00 78.56 181 VAL A C 1
ATOM 1456 O O . VAL A 1 181 ? -4.079 -6.066 19.831 1.00 78.56 181 VAL A O 1
ATOM 1459 N N . PRO A 1 182 ? -5.872 -5.718 18.506 1.00 84.25 182 PRO A N 1
ATOM 1460 C CA . PRO A 1 182 ? -6.600 -4.912 19.479 1.00 84.25 182 PRO A CA 1
ATOM 1461 C C . PRO A 1 182 ? -7.112 -5.792 20.637 1.00 84.25 182 PRO A C 1
ATOM 1463 O O . PRO A 1 182 ? -6.841 -6.994 20.710 1.00 84.25 182 PRO A O 1
ATOM 1466 N N . GLY A 1 183 ? -7.862 -5.196 21.567 1.00 80.19 183 GLY A N 1
ATOM 1467 C CA . GLY A 1 183 ? -8.550 -5.952 22.618 1.00 80.19 183 GLY A CA 1
ATOM 1468 C C . GLY A 1 183 ? -9.473 -7.052 22.066 1.00 80.19 183 GLY A C 1
ATOM 1469 O O . GLY A 1 183 ? -9.764 -7.109 20.871 1.00 80.19 183 GLY A O 1
ATOM 1470 N N . LYS A 1 184 ? -9.944 -7.940 22.955 1.00 74.38 184 LYS A N 1
ATOM 1471 C CA . LYS A 1 184 ? -10.933 -8.967 22.588 1.00 74.38 184 LYS A CA 1
ATOM 1472 C C . LYS A 1 184 ? -12.149 -8.298 21.930 1.00 74.38 184 LYS A C 1
ATOM 1474 O O . LYS A 1 184 ? -12.575 -7.241 22.383 1.00 74.38 184 LYS A O 1
ATOM 1479 N N . ASP A 1 185 ? -12.680 -8.943 20.894 1.00 86.62 185 ASP A N 1
ATOM 1480 C CA . ASP A 1 185 ? -13.950 -8.607 20.229 1.00 86.62 185 ASP A CA 1
ATOM 1481 C C . ASP A 1 185 ? -13.926 -7.474 19.189 1.00 86.62 185 ASP A C 1
ATOM 1483 O O . ASP A 1 185 ? -14.985 -7.014 18.769 1.00 86.62 185 ASP A O 1
ATOM 1487 N N . VAL A 1 186 ? -12.753 -7.058 18.697 1.00 91.44 186 VAL A N 1
ATOM 1488 C CA . VAL A 1 186 ? -12.686 -6.185 17.515 1.00 91.44 186 VAL A CA 1
ATOM 1489 C C . VAL A 1 186 ? -11.679 -6.720 16.496 1.00 91.44 186 VAL A C 1
ATOM 1491 O O . VAL A 1 186 ? -10.567 -7.125 16.835 1.00 91.44 186 VAL A O 1
ATOM 1494 N N . SER A 1 187 ? -12.084 -6.767 15.231 1.00 94.50 187 SER A N 1
ATOM 1495 C CA . SER A 1 187 ? -11.256 -7.203 14.105 1.00 94.50 187 SER A CA 1
ATOM 1496 C C . SER A 1 187 ? -11.189 -6.105 13.057 1.00 94.50 187 SER A C 1
ATOM 1498 O O . SER A 1 187 ? -12.022 -5.199 13.041 1.00 94.50 187 SER A O 1
ATOM 1500 N N . ARG A 1 188 ? -10.181 -6.171 12.181 1.00 94.56 188 ARG A N 1
ATOM 1501 C CA . ARG A 1 188 ? -10.164 -5.298 11.004 1.00 94.56 188 ARG A CA 1
ATOM 1502 C C . ARG A 1 188 ? -11.421 -5.592 10.170 1.00 94.56 188 ARG A C 1
ATOM 1504 O O . ARG A 1 188 ? -11.807 -6.762 10.095 1.00 94.56 188 ARG A O 1
ATOM 1511 N N . PRO A 1 189 ? -12.054 -4.565 9.596 1.00 95.94 189 PRO A N 1
ATOM 1512 C CA . PRO A 1 189 ? -13.271 -4.744 8.824 1.00 95.94 189 PRO A CA 1
ATOM 1513 C C . PRO A 1 189 ? -12.985 -5.433 7.491 1.00 95.94 189 PRO A C 1
ATOM 1515 O O . PRO A 1 189 ? -11.877 -5.339 6.954 1.00 95.94 189 PRO A O 1
ATOM 1518 N N . ALA A 1 190 ? -13.978 -6.145 6.966 1.00 96.12 190 ALA A N 1
ATOM 1519 C CA . ALA A 1 190 ? -13.855 -6.789 5.665 1.00 96.12 190 ALA A CA 1
ATOM 1520 C C . ALA A 1 190 ? -13.933 -5.746 4.529 1.00 96.12 190 ALA A C 1
ATOM 1522 O O . ALA A 1 190 ? -14.626 -4.737 4.671 1.00 96.12 190 ALA A O 1
ATOM 1523 N N . PRO A 1 191 ? -13.271 -5.969 3.378 1.00 95.69 191 PRO A N 1
ATOM 1524 C CA . PRO A 1 191 ? -13.455 -5.108 2.211 1.00 95.69 191 PRO A CA 1
ATOM 1525 C C . PRO A 1 191 ? -14.932 -5.094 1.784 1.00 95.69 191 PRO A C 1
ATOM 1527 O O . PRO A 1 191 ? -15.560 -6.150 1.698 1.00 95.69 191 PRO A O 1
ATOM 1530 N N . GLY A 1 192 ? -15.484 -3.909 1.524 1.00 95.81 192 GLY A N 1
ATOM 1531 C CA . GLY A 1 192 ? -16.899 -3.688 1.212 1.00 95.81 192 GLY A CA 1
ATOM 1532 C C . GLY A 1 192 ? -17.812 -3.516 2.433 1.00 95.81 192 GLY A C 1
ATOM 1533 O O . GLY A 1 192 ? -18.995 -3.227 2.266 1.00 95.81 192 GLY A O 1
ATOM 1534 N N . GLU A 1 193 ? -17.301 -3.674 3.658 1.00 98.06 193 GLU A N 1
ATOM 1535 C CA . GLU A 1 193 ? -18.070 -3.424 4.879 1.00 98.06 193 GLU A CA 1
ATOM 1536 C C . GLU A 1 193 ? -18.261 -1.918 5.104 1.00 98.06 193 GLU A C 1
ATOM 1538 O O . GLU A 1 193 ? -17.306 -1.146 5.016 1.00 98.06 193 GLU A O 1
AT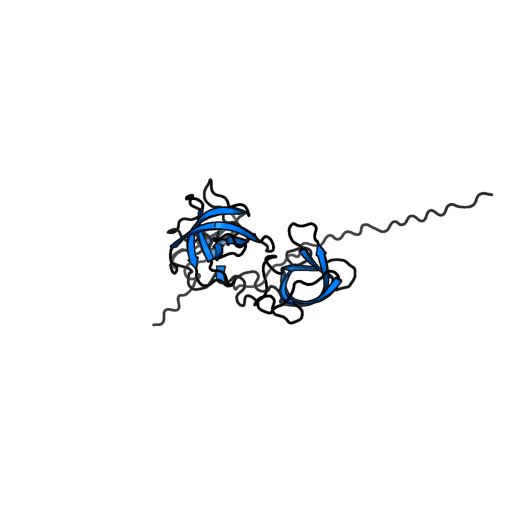OM 1543 N N . THR A 1 194 ? -19.483 -1.490 5.431 1.00 98.19 194 THR A N 1
ATOM 1544 C CA . THR A 1 194 ? -19.731 -0.125 5.914 1.00 98.19 194 THR A CA 1
ATOM 1545 C C . THR A 1 194 ? -19.410 -0.042 7.400 1.00 98.19 194 THR A C 1
ATOM 1547 O O . THR A 1 194 ? -20.014 -0.753 8.205 1.00 98.19 194 THR A O 1
ATOM 1550 N N . VAL A 1 195 ? -18.501 0.854 7.776 1.00 98.25 195 VAL A N 1
ATOM 1551 C CA . VAL A 1 195 ? -18.072 1.041 9.167 1.00 98.25 195 VAL A CA 1
ATOM 1552 C C . VAL A 1 195 ? -18.076 2.507 9.569 1.00 98.25 195 VAL A C 1
ATOM 1554 O O . VAL A 1 195 ? -17.815 3.390 8.755 1.00 98.25 195 VAL A O 1
ATOM 1557 N N . THR A 1 196 ? -18.320 2.763 10.853 1.00 98.44 196 THR A N 1
ATOM 1558 C CA . THR A 1 196 ? -18.087 4.063 11.487 1.00 98.44 196 THR A CA 1
ATOM 1559 C C . THR A 1 196 ? -16.749 4.030 12.215 1.00 98.44 196 THR A C 1
ATOM 1561 O O . THR A 1 196 ? -16.577 3.275 13.174 1.00 98.44 196 THR A O 1
ATOM 1564 N N . ILE A 1 197 ? -15.808 4.864 11.785 1.00 97.88 197 ILE A N 1
ATOM 1565 C CA . ILE A 1 197 ? -14.491 5.017 12.396 1.00 97.88 197 ILE A CA 1
ATOM 1566 C C . ILE A 1 197 ? -14.467 6.285 13.237 1.00 97.88 197 ILE A C 1
ATOM 1568 O O . ILE A 1 197 ? -14.767 7.369 12.742 1.00 97.88 197 ILE A O 1
ATOM 1572 N N . PHE A 1 198 ? -14.051 6.157 14.494 1.00 97.12 198 PHE A N 1
ATOM 1573 C CA . PHE A 1 198 ? -13.557 7.284 15.279 1.00 97.12 198 PHE A CA 1
ATOM 1574 C C . PHE A 1 198 ? -12.035 7.231 15.297 1.00 97.12 198 PHE A C 1
ATOM 1576 O O . PHE A 1 198 ? -11.446 6.189 15.605 1.00 97.12 198 PHE A O 1
ATOM 1583 N N . GLY A 1 199 ? -11.395 8.349 14.987 1.00 93.56 199 GLY A N 1
ATOM 1584 C CA . GLY A 1 199 ? -9.951 8.402 14.865 1.00 93.56 199 GLY A CA 1
ATOM 1585 C C . GLY A 1 199 ? -9.381 9.804 14.929 1.00 93.56 199 GLY A C 1
ATOM 1586 O O . GLY A 1 199 ? -10.106 10.775 15.126 1.00 93.56 199 GLY A O 1
ATOM 1587 N N . ARG A 1 200 ? -8.064 9.902 14.764 1.00 89.50 200 ARG A N 1
ATOM 1588 C CA . ARG A 1 200 ? -7.347 11.174 14.618 1.00 89.50 200 ARG A CA 1
ATOM 1589 C C . ARG A 1 200 ? -6.939 11.366 13.169 1.00 89.50 200 ARG A C 1
ATOM 1591 O O . ARG A 1 200 ? -6.322 10.460 12.603 1.00 89.50 200 ARG A O 1
ATOM 1598 N N . LEU A 1 201 ? -7.313 12.507 12.603 1.00 91.19 201 LEU A N 1
ATOM 1599 C CA . LEU A 1 201 ? -6.982 12.877 11.238 1.00 91.19 201 LEU A CA 1
ATOM 1600 C C . LEU A 1 201 ? -5.541 13.375 11.159 1.00 91.19 201 LEU A C 1
ATOM 1602 O O . LEU A 1 201 ? -5.091 14.134 12.015 1.00 91.19 201 LEU A O 1
ATOM 1606 N N . HIS A 1 202 ? -4.855 12.957 10.105 1.00 84.44 202 HIS A N 1
ATOM 1607 C CA . HIS A 1 202 ? -3.536 13.427 9.732 1.00 84.44 202 HIS A CA 1
ATOM 1608 C C . HIS A 1 202 ? -3.592 13.905 8.288 1.00 84.44 202 HIS A C 1
ATOM 1610 O O . HIS A 1 202 ? -3.725 13.100 7.361 1.00 84.44 202 HIS A O 1
ATOM 1616 N N . ASP A 1 203 ? -3.527 15.224 8.133 1.00 78.69 203 ASP A N 1
ATOM 1617 C CA . ASP A 1 203 ? -3.748 15.921 6.863 1.00 78.69 203 ASP A CA 1
ATOM 1618 C C . ASP A 1 203 ? -2.625 15.662 5.847 1.00 78.69 203 ASP A C 1
ATOM 1620 O O . ASP A 1 203 ? -2.829 15.770 4.639 1.00 78.69 203 ASP A O 1
ATOM 1624 N N . GLU A 1 204 ? -1.447 15.263 6.331 1.00 65.88 204 GLU A N 1
ATOM 1625 C CA . GLU A 1 204 ? -0.273 14.980 5.516 1.00 65.88 204 GLU A CA 1
ATOM 1626 C C . GLU A 1 204 ? 0.062 13.494 5.574 1.00 65.88 204 GLU A C 1
ATOM 1628 O O . GLU A 1 204 ? 0.601 12.974 6.552 1.00 65.88 204 GLU A O 1
ATOM 1633 N N . ASN A 1 205 ? -0.240 12.793 4.488 1.00 63.84 205 ASN A N 1
ATOM 1634 C CA . ASN A 1 205 ? 0.214 11.430 4.305 1.00 63.84 205 ASN A 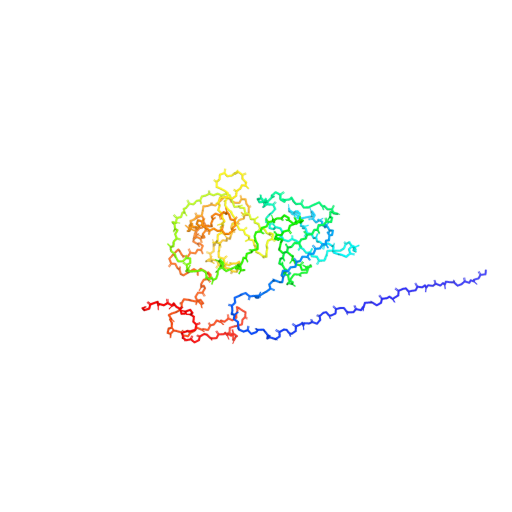CA 1
ATOM 1635 C C . ASN A 1 205 ? 0.838 11.272 2.921 1.00 63.84 205 ASN A C 1
ATOM 1637 O O . ASN A 1 205 ? 0.351 11.798 1.920 1.00 63.84 205 ASN A O 1
ATOM 1641 N N . MET A 1 206 ? 1.918 10.498 2.870 1.00 55.06 206 MET A N 1
ATOM 1642 C CA . MET A 1 206 ? 2.725 10.264 1.672 1.00 55.06 206 MET A CA 1
ATOM 1643 C C . MET A 1 206 ? 1.939 9.614 0.522 1.00 55.06 206 MET A C 1
ATOM 1645 O O . MET A 1 206 ? 2.382 9.657 -0.621 1.00 55.06 206 MET A O 1
ATOM 1649 N N . ALA A 1 207 ? 0.775 9.023 0.808 1.00 60.06 207 ALA A N 1
ATOM 1650 C CA . ALA A 1 207 ? -0.100 8.406 -0.185 1.00 60.06 207 ALA A CA 1
ATOM 1651 C C . ALA A 1 207 ? -1.022 9.397 -0.927 1.00 60.06 207 ALA A C 1
ATOM 1653 O O . ALA A 1 207 ? -1.778 8.970 -1.795 1.00 60.06 207 ALA A O 1
ATOM 1654 N N . GLY A 1 208 ? -0.995 10.694 -0.591 1.00 78.44 208 GLY A N 1
ATOM 1655 C CA . GLY A 1 208 ? -1.871 11.704 -1.201 1.00 78.44 208 GLY A CA 1
ATOM 1656 C C . GLY A 1 208 ? -3.325 11.670 -0.714 1.00 78.44 208 GLY A C 1
ATOM 1657 O O . GLY A 1 208 ? -4.141 12.445 -1.198 1.00 78.44 208 GLY A O 1
ATOM 1658 N N . VAL A 1 209 ? -3.636 10.804 0.254 1.00 84.31 209 VAL A N 1
ATOM 1659 C CA . VAL A 1 209 ? -4.939 10.689 0.923 1.00 84.31 209 VAL A CA 1
ATOM 1660 C C . VAL A 1 209 ? -4.711 10.848 2.429 1.00 84.31 209 VAL A C 1
ATOM 1662 O O . VAL A 1 209 ? -3.834 10.146 2.954 1.00 84.31 209 VAL A O 1
ATOM 1665 N N . PRO A 1 210 ? -5.453 11.724 3.138 1.00 89.88 210 PRO A N 1
ATOM 1666 C CA . PRO A 1 210 ? -5.320 11.893 4.584 1.00 89.88 210 PRO A CA 1
ATOM 1667 C C . PRO A 1 210 ? -5.407 10.561 5.334 1.00 89.88 210 PRO A C 1
ATOM 1669 O O . PRO A 1 210 ? -6.160 9.661 4.958 1.00 89.88 210 PRO A O 1
ATOM 1672 N N . MET A 1 211 ? -4.638 10.408 6.411 1.00 90.62 211 MET A N 1
ATOM 1673 C CA . MET A 1 211 ? -4.682 9.192 7.227 1.00 90.62 211 MET A CA 1
ATOM 1674 C C . MET A 1 211 ? -5.547 9.410 8.465 1.00 90.62 211 MET A C 1
ATOM 1676 O O . MET A 1 211 ? -5.373 10.381 9.191 1.00 90.62 211 MET A O 1
ATOM 1680 N N . LEU A 1 212 ? -6.423 8.457 8.767 1.00 92.19 212 LEU A N 1
ATOM 1681 C CA . LEU A 1 212 ? -7.196 8.407 9.998 1.00 92.19 212 LEU A CA 1
ATOM 1682 C C . LEU A 1 212 ? -6.635 7.298 10.898 1.00 92.19 212 LEU A C 1
ATOM 1684 O O . LEU A 1 212 ? -6.799 6.110 10.618 1.00 92.19 212 LEU A O 1
ATOM 1688 N N . THR A 1 213 ? -5.955 7.666 11.988 1.00 90.06 213 THR A N 1
ATOM 1689 C CA . THR A 1 213 ? -5.554 6.682 13.012 1.00 90.06 213 THR A CA 1
ATOM 1690 C C . THR A 1 213 ? -6.795 6.145 13.701 1.00 90.06 213 THR A C 1
ATOM 1692 O O . THR A 1 213 ? -7.556 6.927 14.265 1.00 90.06 213 THR A O 1
ATOM 1695 N N . VAL A 1 214 ? -6.992 4.828 13.688 1.00 92.56 214 VAL A N 1
ATOM 1696 C CA . VAL A 1 214 ? -8.240 4.215 14.152 1.00 92.56 214 VAL A CA 1
ATOM 1697 C C . VAL A 1 214 ? -8.236 4.034 15.670 1.00 92.56 214 VAL A C 1
ATOM 1699 O O . VAL A 1 214 ? -7.445 3.265 16.211 1.00 92.56 214 VAL A O 1
ATOM 1702 N N . TYR A 1 215 ? -9.157 4.706 16.363 1.00 93.19 215 TYR A N 1
ATOM 1703 C CA . TYR A 1 215 ? -9.383 4.548 17.804 1.00 93.19 215 TYR A CA 1
ATOM 1704 C C . TYR A 1 215 ? -10.584 3.657 18.114 1.00 93.19 215 TYR A C 1
ATOM 1706 O O . TYR A 1 215 ? -10.517 2.858 19.047 1.00 93.19 215 TYR A O 1
ATOM 1714 N N . SER A 1 216 ? -11.664 3.730 17.336 1.00 95.56 216 SER A N 1
ATOM 1715 C CA . SER A 1 216 ? -12.777 2.782 17.436 1.00 95.56 216 SER A CA 1
ATOM 1716 C C . SER A 1 216 ? -13.409 2.486 16.080 1.00 95.56 216 SER A C 1
ATOM 1718 O O . SER A 1 216 ? -13.339 3.297 15.156 1.00 95.56 216 SER A O 1
ATOM 1720 N N . ILE A 1 217 ? -14.009 1.301 15.982 1.00 97.25 217 ILE A N 1
ATOM 1721 C CA . ILE A 1 217 ? -14.755 0.811 14.822 1.00 97.25 217 ILE A CA 1
ATOM 1722 C C . ILE A 1 217 ? -16.147 0.448 15.320 1.00 97.25 217 ILE A C 1
ATOM 1724 O O . ILE A 1 217 ? -16.276 -0.351 16.246 1.00 97.25 217 ILE A O 1
ATOM 1728 N N . ASN A 1 218 ? -17.190 1.037 14.741 1.00 97.06 218 ASN A N 1
ATOM 1729 C CA . ASN A 1 218 ? -18.586 0.788 15.118 1.00 97.06 218 ASN A CA 1
ATOM 1730 C C . ASN A 1 218 ? -18.831 0.945 16.635 1.00 97.06 218 ASN A C 1
ATOM 1732 O O . ASN A 1 218 ? -19.577 0.187 17.250 1.00 97.06 218 ASN A O 1
ATOM 1736 N N . GLY A 1 219 ? -18.151 1.915 17.258 1.00 95.44 219 GLY A N 1
ATOM 1737 C CA . GLY A 1 219 ? -18.215 2.171 18.700 1.00 95.44 219 GLY A CA 1
ATOM 1738 C C . GLY A 1 219 ? -17.385 1.221 19.575 1.00 95.44 219 GLY A C 1
ATOM 1739 O O . GLY A 1 219 ? -17.262 1.469 20.773 1.00 95.44 219 GLY A O 1
ATOM 1740 N N . VAL A 1 220 ? -16.769 0.178 19.009 1.00 95.38 220 VAL A N 1
ATOM 1741 C CA . VAL A 1 220 ? -15.882 -0.750 19.725 1.00 95.38 220 VAL A CA 1
ATOM 1742 C C . VAL A 1 220 ? -14.444 -0.244 19.661 1.00 95.38 220 VAL A C 1
ATOM 1744 O O . VAL A 1 220 ? -13.915 0.040 18.587 1.00 95.38 220 VAL A O 1
ATOM 1747 N N . GLN A 1 221 ? -13.797 -0.106 20.819 1.00 93.38 221 GLN A N 1
ATOM 1748 C CA . GLN A 1 221 ? -12.449 0.455 20.914 1.00 93.38 221 GLN A CA 1
ATOM 1749 C C . GLN A 1 221 ? -11.410 -0.446 20.224 1.00 93.38 221 GLN A C 1
ATOM 1751 O O . GLN A 1 221 ? -11.181 -1.577 20.644 1.00 93.38 221 GLN A O 1
ATOM 1756 N N . TRP A 1 222 ? -10.728 0.102 19.217 1.00 92.00 222 TRP A N 1
ATOM 1757 C CA . TRP A 1 222 ? -9.539 -0.476 18.588 1.00 92.00 222 TRP A CA 1
ATOM 1758 C C . TRP A 1 222 ? -8.283 -0.153 19.400 1.00 92.00 222 TRP A C 1
ATOM 1760 O O . TRP A 1 222 ? -7.524 -1.041 19.777 1.00 92.00 222 TRP A O 1
ATOM 1770 N N . GLN A 1 223 ? -8.111 1.128 19.728 1.00 85.56 223 GLN A N 1
ATOM 1771 C CA . GLN A 1 223 ? -6.980 1.684 20.464 1.00 85.56 223 GLN A CA 1
ATOM 1772 C C . GLN A 1 223 ? -7.493 2.716 21.475 1.00 85.56 223 GLN A C 1
ATOM 1774 O O . GLN A 1 223 ? -8.439 3.450 21.204 1.00 85.56 223 GLN A O 1
ATOM 1779 N N . ASN A 1 224 ? -6.821 2.835 22.623 1.00 84.31 224 ASN A N 1
ATOM 1780 C CA . ASN A 1 224 ? -7.070 3.941 23.546 1.00 84.31 224 ASN A CA 1
ATOM 1781 C C . ASN A 1 224 ? -6.583 5.277 22.927 1.00 84.31 224 ASN A C 1
ATOM 1783 O O . ASN A 1 224 ? -5.374 5.415 22.716 1.00 84.31 224 ASN A O 1
ATOM 1787 N N . PRO A 1 225 ? -7.465 6.267 22.682 1.00 82.69 225 PRO A N 1
ATOM 1788 C CA . PRO A 1 225 ? -7.090 7.562 22.098 1.00 82.69 225 PRO A CA 1
ATOM 1789 C C . PRO A 1 225 ? -6.158 8.398 22.989 1.00 82.69 225 PRO A C 1
ATOM 1791 O O . PRO A 1 225 ? -5.460 9.278 22.491 1.00 82.69 225 PRO A O 1
ATOM 1794 N N . PHE A 1 226 ? -6.139 8.119 24.295 1.00 78.75 226 PHE A N 1
ATOM 1795 C CA . PHE A 1 226 ? -5.259 8.750 25.286 1.00 78.75 226 PHE A CA 1
ATOM 1796 C C . PHE A 1 226 ? -4.110 7.832 25.720 1.00 78.75 226 PHE A C 1
ATOM 1798 O O . PHE A 1 226 ? -3.324 8.184 26.598 1.00 78.75 226 PHE A O 1
ATOM 1805 N N . GLY A 1 227 ? -4.055 6.621 25.164 1.00 66.44 227 GLY A N 1
ATOM 1806 C CA . GLY A 1 227 ? -2.979 5.680 25.422 1.00 66.44 227 GLY A CA 1
ATOM 1807 C C . GLY A 1 227 ? -1.736 6.027 24.605 1.00 66.44 227 GLY A C 1
ATOM 1808 O O . GLY A 1 227 ? -1.833 6.750 23.611 1.00 66.44 227 GLY A O 1
ATOM 1809 N N . PRO A 1 228 ? -0.567 5.485 24.984 1.00 58.12 228 PRO A N 1
ATOM 1810 C CA . PRO A 1 228 ? 0.599 5.538 24.114 1.00 58.12 228 PRO A CA 1
ATOM 1811 C C . PRO A 1 228 ? 0.245 4.921 22.758 1.00 58.12 228 PRO A C 1
ATOM 1813 O O . PRO A 1 228 ? -0.566 3.990 22.680 1.00 58.12 228 PRO A O 1
ATOM 1816 N N . ALA A 1 229 ? 0.846 5.438 21.689 1.00 53.41 229 ALA A N 1
ATOM 1817 C CA . ALA A 1 229 ? 0.582 4.934 20.354 1.00 53.41 229 ALA A CA 1
ATOM 1818 C C . ALA A 1 229 ? 0.854 3.411 20.280 1.00 53.41 229 ALA A C 1
ATOM 1820 O O . ALA A 1 229 ? 1.777 2.915 20.928 1.00 53.41 229 ALA A O 1
ATOM 1821 N N . PRO A 1 230 ? 0.081 2.623 19.514 1.00 47.56 230 PRO A N 1
ATOM 1822 C CA . PRO A 1 230 ? 0.191 1.162 19.484 1.00 47.56 230 PRO A CA 1
ATOM 1823 C C . PRO A 1 230 ? 1.505 0.710 18.848 1.00 47.56 230 PRO A C 1
ATOM 1825 O O . PRO A 1 230 ? 2.045 -0.338 19.195 1.00 47.56 230 PRO A O 1
ATOM 1828 N N . TRP A 1 231 ? 2.063 1.544 17.971 1.00 51.81 231 TRP A N 1
ATOM 1829 C CA . TRP A 1 231 ? 3.413 1.407 17.440 1.00 51.81 231 TRP A CA 1
ATOM 1830 C C . TRP A 1 231 ? 4.474 1.881 18.420 1.00 51.81 231 TRP A C 1
ATOM 1832 O O . TRP A 1 231 ? 5.628 1.624 18.171 1.00 51.81 231 TRP A O 1
ATOM 1842 N N . ALA A 1 232 ? 4.130 2.473 19.560 1.00 38.59 232 ALA A N 1
ATOM 1843 C CA . ALA A 1 232 ? 5.065 2.738 20.645 1.00 38.59 232 ALA A CA 1
ATOM 1844 C C . ALA A 1 232 ? 5.095 1.621 21.692 1.00 38.59 232 ALA A C 1
ATOM 1846 O O . ALA A 1 232 ? 5.838 1.754 22.662 1.00 38.59 232 ALA A O 1
ATOM 1847 N N . GLY A 1 233 ? 4.321 0.537 21.478 1.00 31.36 233 GLY A N 1
ATOM 1848 C CA . GLY A 1 233 ? 4.299 -0.767 22.165 1.00 31.36 233 GLY A CA 1
ATOM 1849 C C . GLY A 1 233 ? 4.996 -0.858 23.525 1.00 31.36 233 GLY A C 1
ATOM 1850 O O . GLY A 1 233 ? 5.821 -1.736 23.702 1.00 31.36 233 GLY A O 1
ATOM 1851 N N . SER A 1 234 ? 4.808 0.093 24.433 1.00 36.47 234 SER A N 1
ATOM 1852 C CA . SER A 1 234 ? 5.668 0.257 25.616 1.00 36.47 234 SER A CA 1
ATOM 1853 C C . SER A 1 234 ? 7.205 0.134 25.393 1.00 36.47 234 SER A C 1
ATOM 1855 O O . SER A 1 234 ? 7.928 -0.008 26.376 1.00 36.47 234 SER A O 1
ATOM 1857 N N . TRP A 1 235 ? 7.728 0.187 24.155 1.00 38.44 235 TRP A N 1
ATOM 1858 C CA . TRP A 1 235 ? 9.131 -0.125 23.804 1.00 38.44 235 TRP A CA 1
ATOM 1859 C C . TRP A 1 235 ? 9.998 1.129 23.732 1.00 38.44 235 TRP A C 1
ATOM 1861 O O . TRP A 1 235 ? 11.210 1.017 23.883 1.00 38.44 235 TRP A O 1
ATOM 1871 N N . MET A 1 236 ? 9.388 2.313 23.582 1.00 41.16 236 MET A N 1
ATOM 1872 C CA . MET A 1 236 ? 10.108 3.594 23.499 1.00 41.16 236 MET A CA 1
ATOM 1873 C C . MET A 1 236 ? 9.563 4.714 24.402 1.00 41.16 236 MET A C 1
ATOM 1875 O O . MET A 1 236 ? 10.032 5.842 24.319 1.00 41.16 236 MET A O 1
ATOM 1879 N N . HIS A 1 237 ? 8.613 4.434 25.299 1.00 41.03 237 HIS A N 1
ATOM 1880 C CA . HIS A 1 237 ? 8.135 5.425 26.275 1.00 41.03 237 HIS A CA 1
ATOM 1881 C C . HIS A 1 237 ? 8.617 5.090 27.679 1.00 41.03 237 HIS A C 1
ATOM 1883 O O . HIS A 1 237 ? 7.835 4.691 28.544 1.00 41.03 237 HIS A O 1
ATOM 1889 N N . ARG A 1 238 ? 9.916 5.250 27.910 1.00 47.53 238 ARG A N 1
ATOM 1890 C CA . ARG A 1 238 ? 10.426 5.395 29.270 1.00 47.53 238 ARG A CA 1
ATOM 1891 C C . ARG A 1 238 ? 11.324 6.610 29.356 1.00 47.53 238 ARG A C 1
ATOM 1893 O O . ARG A 1 238 ? 11.975 6.974 28.378 1.00 47.53 238 ARG A O 1
ATOM 1900 N N . ASP A 1 239 ? 11.286 7.239 30.523 1.00 51.16 239 ASP A N 1
ATOM 1901 C CA . ASP A 1 239 ? 12.095 8.406 30.829 1.00 51.16 239 ASP A CA 1
ATOM 1902 C C . ASP A 1 239 ? 13.570 8.115 30.553 1.00 51.16 239 ASP A C 1
ATOM 1904 O O . ASP A 1 239 ? 14.028 6.975 30.645 1.00 51.16 239 ASP A O 1
ATOM 1908 N N . ARG A 1 240 ? 14.340 9.162 30.252 1.00 56.53 240 ARG A N 1
ATOM 1909 C CA . ARG A 1 240 ? 15.784 9.064 29.964 1.00 56.53 240 ARG A CA 1
ATOM 1910 C C . ARG A 1 240 ? 16.578 8.287 31.026 1.00 56.53 240 ARG A C 1
ATOM 1912 O O . ARG A 1 240 ? 17.691 7.858 30.740 1.00 56.53 240 ARG A O 1
ATOM 1919 N N . ASP A 1 241 ? 16.030 8.191 32.236 1.00 64.81 241 ASP A N 1
ATOM 1920 C CA . ASP A 1 241 ? 16.643 7.609 33.424 1.00 64.81 241 ASP A CA 1
ATOM 1921 C C . ASP A 1 241 ? 16.343 6.099 33.568 1.00 64.81 241 ASP A C 1
ATOM 1923 O O . ASP A 1 241 ? 16.942 5.427 34.408 1.00 64.81 241 ASP A O 1
ATOM 1927 N N . ASP A 1 242 ? 15.482 5.536 32.714 1.00 54.16 242 ASP A N 1
ATOM 1928 C CA . ASP A 1 242 ? 15.101 4.126 32.741 1.00 54.16 242 ASP A CA 1
ATOM 1929 C C . ASP A 1 242 ? 15.927 3.272 31.771 1.00 54.16 242 ASP A C 1
ATOM 1931 O O . ASP A 1 242 ? 16.157 3.613 30.610 1.00 54.16 242 ASP A O 1
ATOM 1935 N N . SER A 1 243 ? 16.323 2.082 32.229 1.00 63.44 243 SER A N 1
ATOM 1936 C CA . SER A 1 243 ? 16.828 1.033 31.340 1.00 63.44 243 SER A CA 1
ATOM 1937 C C . SER A 1 243 ? 15.668 0.237 30.734 1.00 63.44 243 SER A C 1
ATOM 1939 O O . SER A 1 243 ? 14.763 -0.175 31.466 1.00 63.44 243 SER A O 1
ATOM 1941 N N . ALA A 1 244 ? 15.721 -0.047 29.432 1.00 61.59 244 ALA A N 1
ATOM 1942 C CA . ALA A 1 244 ? 14.712 -0.840 28.730 1.00 61.59 244 ALA A CA 1
ATOM 1943 C C . ALA A 1 244 ? 15.316 -2.138 28.190 1.00 61.59 244 ALA A C 1
ATOM 1945 O O . ALA A 1 244 ? 16.409 -2.122 27.634 1.00 61.59 244 ALA A O 1
ATOM 1946 N N . ARG A 1 245 ? 14.606 -3.262 28.334 1.00 63.97 245 ARG A N 1
ATOM 1947 C CA . ARG A 1 245 ? 14.908 -4.517 27.631 1.00 63.97 245 ARG A CA 1
ATOM 1948 C C . ARG A 1 245 ? 13.829 -4.753 26.587 1.00 63.97 245 ARG A C 1
ATOM 1950 O O . ARG A 1 245 ? 12.654 -4.816 26.937 1.00 63.97 245 ARG A O 1
ATOM 1957 N N . VAL A 1 246 ? 14.229 -4.880 25.330 1.00 58.41 246 VAL A N 1
ATOM 1958 C CA . VAL A 1 246 ? 13.348 -5.243 24.221 1.00 58.41 246 VAL A CA 1
ATOM 1959 C C . VAL A 1 246 ? 13.526 -6.727 23.972 1.00 58.41 246 VAL A C 1
ATOM 1961 O O . VAL A 1 246 ? 14.602 -7.159 23.567 1.00 58.41 246 VAL A O 1
ATOM 1964 N N . PHE A 1 247 ? 12.488 -7.498 24.273 1.00 54.00 247 PHE A N 1
ATOM 1965 C CA . PHE A 1 247 ? 12.490 -8.948 24.128 1.00 54.00 247 PHE A CA 1
ATOM 1966 C C . PHE A 1 247 ? 12.075 -9.352 22.715 1.00 54.00 247 PHE A C 1
ATOM 1968 O O . PHE A 1 247 ? 11.253 -8.691 22.081 1.00 54.00 247 PHE A O 1
ATOM 1975 N N . CYS A 1 248 ? 12.630 -10.458 22.236 1.00 42.62 248 CYS A N 1
ATOM 1976 C CA . CYS A 1 248 ? 12.192 -11.088 21.005 1.00 42.62 248 CYS A CA 1
ATOM 1977 C C . CYS A 1 248 ? 10.754 -11.612 21.169 1.00 42.62 248 CYS A C 1
ATOM 1979 O O . CYS A 1 248 ? 10.412 -12.193 22.198 1.00 42.62 248 CYS A O 1
ATOM 1981 N N . VAL A 1 249 ? 9.906 -11.436 20.150 1.00 37.22 249 VAL A N 1
ATOM 1982 C CA . VAL A 1 249 ? 8.461 -11.751 20.224 1.00 37.22 249 VAL A CA 1
ATOM 1983 C C . VAL A 1 249 ? 8.195 -13.238 20.500 1.00 37.22 249 VAL A C 1
ATOM 1985 O O . VAL A 1 249 ? 7.189 -13.586 21.112 1.00 37.22 249 VAL A O 1
ATOM 1988 N N . ASN A 1 250 ? 9.098 -14.118 20.070 1.00 44.53 250 ASN A N 1
ATOM 1989 C CA . ASN A 1 250 ? 8.982 -15.571 20.207 1.00 44.53 250 ASN A CA 1
ATOM 1990 C C . ASN A 1 250 ? 9.949 -16.183 21.237 1.00 44.53 250 ASN A C 1
ATOM 1992 O O . ASN A 1 250 ? 9.922 -17.396 21.433 1.00 44.53 250 ASN A O 1
ATOM 1996 N N . ASP A 1 251 ? 10.784 -15.374 21.893 1.00 45.81 251 ASP A N 1
ATOM 1997 C CA . ASP A 1 251 ? 11.761 -15.850 22.871 1.00 45.81 251 ASP A CA 1
ATOM 1998 C C . ASP A 1 251 ? 12.002 -14.792 23.955 1.00 45.81 251 ASP A C 1
ATOM 2000 O O . ASP A 1 251 ? 12.781 -13.854 23.787 1.00 45.81 251 ASP A O 1
ATOM 2004 N N . SER A 1 252 ? 11.359 -14.978 25.110 1.00 52.47 252 SER A N 1
ATOM 2005 C CA . SER A 1 252 ? 11.497 -14.084 26.263 1.00 52.47 252 SER A CA 1
ATOM 2006 C C . SER A 1 252 ? 12.872 -14.150 26.938 1.00 52.47 252 SER A C 1
ATOM 2008 O O . SER A 1 252 ? 13.137 -13.374 27.855 1.00 52.47 252 SER A O 1
ATOM 2010 N N . SER A 1 253 ? 13.741 -15.087 26.545 1.00 59.41 253 SER A N 1
ATOM 2011 C CA . SER A 1 253 ? 15.127 -15.148 27.018 1.00 59.41 253 SER A CA 1
ATOM 2012 C C . SER A 1 253 ? 16.083 -14.325 26.151 1.00 59.41 253 SER A C 1
ATOM 2014 O O . SER A 1 253 ? 17.161 -13.954 26.619 1.00 59.41 253 SER A O 1
ATOM 2016 N N . ASN A 1 254 ? 15.663 -13.960 24.938 1.00 50.12 254 ASN A N 1
ATOM 2017 C CA . ASN A 1 254 ? 16.435 -13.158 24.004 1.00 50.12 254 ASN A CA 1
ATOM 2018 C C . ASN A 1 254 ? 15.963 -11.699 24.042 1.00 50.12 254 ASN A C 1
ATOM 2020 O O . ASN A 1 254 ? 14.794 -11.404 23.792 1.00 50.12 254 ASN A O 1
ATOM 2024 N N . TRP A 1 255 ? 16.859 -10.777 24.388 1.00 74.56 255 TRP A N 1
ATOM 2025 C CA . TRP A 1 255 ? 16.544 -9.355 24.491 1.00 74.56 255 TRP A CA 1
ATOM 2026 C C . TRP A 1 255 ? 17.739 -8.463 24.154 1.00 74.56 255 TRP A C 1
ATOM 2028 O O . TRP A 1 255 ? 18.891 -8.866 24.293 1.00 74.56 255 TRP A O 1
ATOM 2038 N N . ILE A 1 256 ? 17.461 -7.212 23.779 1.00 63.69 256 ILE A N 1
ATOM 2039 C CA . ILE A 1 256 ? 18.444 -6.122 23.700 1.00 63.69 256 ILE A CA 1
ATOM 2040 C C . ILE A 1 256 ? 18.153 -5.087 24.793 1.00 63.69 256 ILE A C 1
ATOM 2042 O O . ILE A 1 256 ? 17.002 -4.706 24.996 1.00 63.69 256 ILE A O 1
ATOM 2046 N N . GLN A 1 257 ? 19.175 -4.672 25.552 1.00 77.81 257 GLN A N 1
ATOM 2047 C CA . GLN A 1 257 ? 19.026 -3.662 26.606 1.00 77.81 257 GLN A CA 1
ATOM 2048 C C . GLN A 1 257 ? 19.538 -2.312 26.135 1.00 77.81 257 GLN A C 1
ATOM 2050 O O . GLN A 1 257 ? 20.692 -2.180 25.735 1.00 77.81 257 GLN A O 1
ATOM 2055 N N . PHE A 1 258 ? 18.690 -1.305 26.273 1.00 66.19 258 PHE A N 1
ATOM 2056 C CA . PHE A 1 258 ? 19.038 0.094 26.120 1.00 66.19 258 PHE A CA 1
ATOM 2057 C C . PHE A 1 258 ? 19.276 0.674 27.520 1.00 66.19 258 PHE A C 1
ATOM 2059 O O . PHE A 1 258 ? 18.349 0.694 28.337 1.00 66.19 258 PHE A O 1
ATOM 2066 N N . PRO A 1 259 ? 20.512 1.075 27.860 1.00 66.94 259 PRO A N 1
ATOM 2067 C CA . PRO A 1 259 ? 20.774 1.775 29.109 1.00 66.94 259 PRO A CA 1
ATOM 2068 C C . PRO A 1 259 ? 20.173 3.195 29.072 1.00 66.94 259 PRO A C 1
ATOM 2070 O O . PRO A 1 259 ? 19.902 3.715 27.983 1.00 66.94 259 PRO A O 1
ATOM 2073 N N . PRO A 1 260 ? 19.993 3.831 30.245 1.00 74.56 260 PRO A N 1
ATOM 2074 C CA . PRO A 1 260 ? 19.557 5.222 30.346 1.00 74.56 260 PRO A CA 1
ATOM 2075 C C . PRO A 1 260 ? 20.361 6.153 29.422 1.00 74.56 260 PRO A C 1
ATOM 2077 O O . PRO A 1 260 ? 21.575 5.999 29.278 1.00 74.56 260 PRO A O 1
ATOM 2080 N N . GLY A 1 261 ? 19.690 7.118 28.790 1.00 65.81 261 GLY A N 1
ATOM 2081 C CA . GLY A 1 261 ? 20.311 8.137 27.932 1.00 65.81 261 GLY A CA 1
ATOM 2082 C C . GLY A 1 261 ? 20.620 7.739 26.479 1.00 65.81 261 GLY A C 1
ATOM 2083 O O . GLY A 1 261 ? 21.055 8.601 25.716 1.00 65.81 261 GLY A O 1
ATOM 2084 N N . ASN A 1 262 ? 20.371 6.490 26.067 1.00 62.56 262 ASN A N 1
ATOM 2085 C CA . ASN A 1 262 ? 20.622 6.029 24.689 1.00 62.56 262 ASN A CA 1
ATOM 2086 C C . ASN A 1 262 ? 19.447 6.227 23.712 1.00 62.56 262 ASN A C 1
ATOM 2088 O O . ASN A 1 262 ? 19.614 5.992 22.517 1.00 62.56 262 ASN A O 1
ATOM 2092 N N . MET A 1 263 ? 18.276 6.666 24.182 1.00 55.31 263 MET A N 1
ATOM 2093 C CA . MET A 1 263 ? 17.115 6.958 23.333 1.00 55.31 263 MET A CA 1
ATOM 2094 C C . MET A 1 263 ? 16.946 8.479 23.191 1.00 55.31 263 MET A C 1
ATOM 2096 O O . MET A 1 263 ? 16.507 9.138 24.124 1.00 55.31 263 MET A O 1
ATOM 2100 N N . GLY A 1 264 ? 17.361 9.022 22.037 1.00 47.00 264 GLY A N 1
ATOM 2101 C CA . GLY A 1 264 ? 17.072 10.384 21.558 1.00 47.00 264 GLY A CA 1
ATOM 2102 C C . GLY A 1 264 ? 17.526 11.552 22.448 1.00 47.00 264 GLY A C 1
ATOM 2103 O O . GLY A 1 264 ? 16.805 11.996 23.338 1.00 47.00 264 GLY A O 1
ATOM 2104 N N . ARG A 1 265 ? 18.678 12.171 22.145 1.00 42.91 265 ARG A N 1
ATOM 2105 C CA . ARG A 1 265 ? 18.963 13.529 22.641 1.00 42.91 265 ARG A CA 1
ATOM 2106 C C . ARG A 1 265 ? 18.019 14.514 21.946 1.00 42.91 265 ARG A C 1
ATOM 2108 O O . ARG A 1 265 ? 18.231 14.830 20.779 1.00 42.91 265 ARG A O 1
ATOM 2115 N N . ARG A 1 266 ? 17.057 15.095 22.674 1.00 43.94 266 ARG A N 1
ATOM 2116 C CA . ARG A 1 266 ? 16.558 16.430 22.311 1.00 43.94 266 ARG A CA 1
ATOM 2117 C C . ARG A 1 266 ? 17.758 17.377 22.366 1.00 43.94 266 ARG A C 1
ATOM 2119 O O . ARG A 1 266 ? 18.284 17.648 23.446 1.00 43.94 266 ARG A O 1
ATOM 2126 N N . HIS A 1 267 ? 18.220 17.843 21.209 1.00 43.47 267 HIS A N 1
ATOM 2127 C CA . HIS A 1 267 ? 19.139 18.974 21.121 1.00 43.47 267 HIS A CA 1
ATOM 2128 C C . HIS A 1 267 ? 18.393 20.227 21.596 1.00 43.47 267 HIS A C 1
ATOM 2130 O O . HIS A 1 267 ? 17.825 20.974 20.809 1.00 43.47 267 HIS A O 1
ATOM 2136 N N . GLY A 1 268 ? 18.355 20.433 22.912 1.00 40.69 268 GLY A N 1
ATOM 2137 C CA . GLY A 1 268 ? 18.010 21.724 23.484 1.00 40.69 268 GLY A CA 1
ATOM 2138 C C . GLY A 1 268 ? 19.131 22.702 23.160 1.00 40.69 268 GLY A C 1
ATOM 2139 O O . GLY A 1 268 ? 20.253 22.530 23.638 1.00 40.69 268 GLY A O 1
ATOM 2140 N N . MET A 1 269 ? 18.827 23.688 22.319 1.00 41.12 269 MET A N 1
ATOM 2141 C CA . MET A 1 269 ? 19.606 24.917 22.229 1.00 41.12 269 MET A CA 1
ATOM 2142 C C . MET A 1 269 ? 19.591 25.584 23.609 1.00 41.12 269 MET A C 1
ATOM 2144 O O . MET A 1 269 ? 18.518 25.821 24.169 1.00 41.12 269 MET A O 1
ATOM 2148 N N . GLY A 1 270 ? 20.782 25.803 24.165 1.00 44.50 270 GLY A N 1
ATOM 2149 C CA . GLY A 1 270 ? 21.004 26.799 25.210 1.00 44.50 270 GLY A CA 1
ATOM 2150 C C . GLY A 1 270 ? 21.246 28.170 24.600 1.00 44.50 270 GLY A C 1
ATOM 2151 O O . GLY A 1 270 ? 21.563 28.219 23.388 1.00 44.50 270 GLY A O 1
#

Sequence (270 aa):
MKRWLFTTLFFLSLANFVWAQGYHHGRGHNGNWPDSLTTLTVTGTILIDASHVHPVYYLDTNADGQADYHLAFGPYWYQPASGAKWPEAGQTVTIAGALNDFMTPPSIIVFELNGLKWREPVEFGMFGWNGHDPWEAHGDTLTVTGVVLADTTYFYTHYYLDTDNDGLPEYQLGFGPPWYVPGKDVSRPAPGETVTIFGRLHDENMAGVPMLTVYSINGVQWQNPFGPAPWAGSWMHRDRDDSARVFCVNDSSNWIQFPPGNMGRRHGMG